Protein AF-R6AUT5-F1 (afdb_monomer_lite)

Sequence (272 aa):
MSKKVEKLVKTVFVYDEDGFFEDTHIAQVNPKRPGAYLMPPRCTLVKPDLKPKFFYKIKTVGDENSGWDEIPFPQSAADFVGVEIPHKSRTLHNHMLRSLLSDYVKKDPEHFREVAVNDKNGDKIATTVEAIPELTEAEKKAQKEAAARSTRDYYLTMTDYLVVNDYPITNEEREQVLEYRQALRDIPQARAFPEGIVWPEPPAVAKAAHKYWKSAQVGAEIKKRIEAIQARTDLDEEQKTKLTAALQQVYQQSGYPYDIEWPVEEEVLANE

pLDDT: mean 89.32, std 8.56, range [42.06, 97.31]

Radius of gyration: 34.33 Å; chains: 1; bounding box: 77×53×93 Å

Secondary structure (DSSP, 8-state):
-GGGTTTTEEEEEEE-TTSBEEEEEEEEE-TTSTT-EEPPSSEESSPP---TTEEEEESSTT-TT--EEEEEPP-SGGGGBT--EESS---HHHHHHHHHHHHHHHH-TTTEEEEEEE-TTS-EEEEEEEEPPPPPHHHHHHHHHHHHHHHHHHHHHHTGGGGSTTS---HHHHHHHHHHHHHHHHGGGSTTTTTT--PPPPPHHHHTTTHHHHHHHHHHHHHHHHHHHHT-SSS-HHHHHHHHHHHHHGGG-TTTTTS--PPPHHHHHH--

Structure (mmCIF, N/CA/C/O backbone):
data_AF-R6AUT5-F1
#
_entry.id   AF-R6AUT5-F1
#
loop_
_atom_site.group_PDB
_atom_site.id
_atom_site.type_symbol
_atom_site.label_atom_id
_atom_site.label_alt_id
_atom_site.label_comp_id
_atom_site.label_asym_id
_atom_site.label_entity_id
_atom_site.label_seq_id
_atom_site.pdbx_PDB_ins_code
_atom_site.Cartn_x
_atom_site.Cartn_y
_atom_site.Cartn_z
_atom_site.occupancy
_atom_site.B_iso_or_equiv
_atom_site.auth_seq_id
_atom_site.auth_comp_id
_atom_site.auth_asym_id
_atom_site.auth_atom_id
_atom_site.pdbx_PDB_model_num
ATOM 1 N N . MET A 1 1 ? 38.592 28.499 -45.703 1.00 42.06 1 MET A N 1
ATOM 2 C CA . MET A 1 1 ? 39.373 27.294 -45.331 1.00 42.06 1 MET A CA 1
ATOM 3 C C . MET A 1 1 ? 38.553 26.183 -44.652 1.00 42.06 1 MET A C 1
ATOM 5 O O . MET A 1 1 ? 39.107 25.128 -44.390 1.00 42.06 1 MET A O 1
ATOM 9 N N . SER A 1 2 ? 37.239 26.348 -44.449 1.00 45.75 2 SER A N 1
ATOM 10 C CA . SER A 1 2 ? 36.394 25.378 -43.725 1.00 45.75 2 SER A CA 1
ATOM 11 C C . SER A 1 2 ? 36.032 24.100 -44.527 1.00 45.75 2 SER A C 1
ATOM 13 O O . SER A 1 2 ? 36.051 23.010 -43.971 1.00 45.75 2 SER A O 1
ATOM 15 N N . LYS A 1 3 ? 35.883 24.172 -45.861 1.00 43.53 3 LYS A N 1
ATOM 16 C CA . LYS A 1 3 ? 35.476 23.029 -46.723 1.00 43.53 3 LYS A CA 1
ATOM 17 C C . LYS A 1 3 ? 36.517 21.904 -46.935 1.00 43.53 3 LYS A C 1
ATOM 19 O O . LYS A 1 3 ? 36.227 20.939 -47.637 1.00 43.53 3 LYS A O 1
ATOM 24 N N . LYS A 1 4 ? 37.751 22.028 -46.418 1.00 50.56 4 LYS A N 1
ATOM 25 C CA . LYS A 1 4 ? 38.804 20.992 -46.568 1.00 50.56 4 LYS A CA 1
ATOM 26 C C . LYS A 1 4 ? 38.868 20.020 -45.386 1.00 50.56 4 LYS A C 1
ATOM 28 O O . LYS A 1 4 ? 39.271 18.884 -45.595 1.00 50.56 4 LYS A O 1
ATOM 33 N N . VAL A 1 5 ? 38.453 20.438 -44.188 1.00 51.38 5 VAL A N 1
ATOM 34 C CA . VAL A 1 5 ? 38.523 19.607 -42.971 1.00 51.38 5 VAL A CA 1
ATOM 35 C C . VAL A 1 5 ? 37.391 18.575 -42.936 1.00 51.38 5 VAL A C 1
ATOM 37 O O . VAL A 1 5 ? 37.638 17.423 -42.602 1.00 51.38 5 VAL A O 1
ATOM 40 N N . GLU A 1 6 ? 36.195 18.926 -43.421 1.00 52.53 6 GLU A N 1
ATOM 41 C CA . GLU A 1 6 ? 35.058 17.994 -43.580 1.00 52.53 6 GLU A CA 1
ATOM 42 C C . GLU A 1 6 ? 35.352 16.818 -44.528 1.00 52.53 6 GLU A C 1
ATOM 44 O O . GLU A 1 6 ? 34.692 15.789 -44.464 1.00 52.53 6 GLU A O 1
ATOM 49 N N . LYS A 1 7 ? 36.362 16.935 -45.401 1.00 57.06 7 LYS A N 1
ATOM 50 C CA . LYS A 1 7 ? 36.808 15.838 -46.277 1.00 57.06 7 LYS A CA 1
ATOM 51 C C . LYS A 1 7 ? 37.846 14.914 -45.629 1.00 57.06 7 LYS A C 1
ATOM 53 O O . LYS A 1 7 ? 38.223 13.926 -46.250 1.00 57.06 7 LYS A O 1
ATOM 58 N N . LEU A 1 8 ? 38.333 15.236 -44.427 1.00 65.19 8 LEU A N 1
ATOM 59 C CA . LEU A 1 8 ? 39.421 14.515 -43.751 1.00 65.19 8 LEU A CA 1
ATOM 60 C C . LEU A 1 8 ? 38.949 13.637 -42.588 1.00 65.19 8 LEU A C 1
ATOM 62 O O . LEU A 1 8 ? 39.708 12.783 -42.129 1.00 65.19 8 LEU A O 1
ATOM 66 N N . VAL A 1 9 ? 37.714 13.828 -42.126 1.00 78.31 9 VAL A N 1
ATOM 67 C CA . VAL A 1 9 ? 37.145 13.107 -40.990 1.00 78.31 9 VAL A CA 1
ATOM 68 C C . VAL A 1 9 ? 35.719 12.661 -41.284 1.00 78.31 9 VAL A C 1
ATOM 70 O O . VAL A 1 9 ? 34.986 13.346 -41.993 1.00 78.31 9 VAL A O 1
ATOM 73 N N . LYS A 1 10 ? 35.325 11.508 -40.747 1.00 85.94 10 LYS A N 1
ATOM 74 C CA . LYS A 1 10 ? 33.976 10.957 -40.877 1.00 85.94 10 LYS A CA 1
ATOM 75 C C . LYS A 1 10 ? 33.477 10.500 -39.513 1.00 85.94 10 LYS A C 1
ATOM 77 O O . LYS A 1 10 ? 34.195 9.807 -38.799 1.00 85.94 10 LYS A O 1
ATOM 82 N N . THR A 1 11 ? 32.260 10.891 -39.154 1.00 90.69 11 THR A N 1
ATOM 83 C CA . THR A 1 11 ? 31.612 10.389 -37.939 1.00 90.69 11 THR A CA 1
ATOM 84 C C . THR A 1 11 ? 31.273 8.915 -38.118 1.00 90.69 11 THR A C 1
ATOM 86 O O . THR A 1 11 ? 30.706 8.523 -39.139 1.00 90.69 11 THR A O 1
ATOM 89 N N . VAL A 1 12 ? 31.627 8.118 -37.119 1.00 92.88 12 VAL A N 1
ATOM 90 C CA . VAL A 1 12 ? 31.303 6.697 -37.010 1.00 92.88 12 VAL A CA 1
ATOM 91 C C . VAL A 1 12 ? 30.545 6.451 -35.715 1.00 92.88 12 VAL A C 1
ATOM 93 O O . VAL A 1 12 ? 30.652 7.226 -34.765 1.00 92.88 12 VAL A O 1
ATOM 96 N N . PHE A 1 13 ? 29.776 5.376 -35.681 1.00 95.38 13 PHE A N 1
ATOM 97 C CA . PHE A 1 13 ? 28.932 5.002 -34.554 1.00 95.38 13 PHE A CA 1
ATOM 98 C C . PHE A 1 13 ? 29.532 3.760 -33.911 1.00 95.38 13 PHE A C 1
ATOM 100 O O . PHE A 1 13 ? 29.704 2.743 -34.584 1.00 95.38 13 PHE A O 1
ATOM 107 N N . VAL A 1 14 ? 29.918 3.878 -32.644 1.00 94.44 14 VAL A N 1
ATOM 108 C CA . VAL A 1 14 ? 30.637 2.852 -31.888 1.00 94.44 14 VAL A CA 1
ATOM 109 C C . VAL A 1 14 ? 29.647 2.041 -31.063 1.00 94.44 14 VAL A C 1
ATOM 111 O O . VAL A 1 14 ? 28.658 2.574 -30.554 1.00 94.44 14 VAL A O 1
ATOM 114 N N . TYR A 1 15 ? 29.919 0.746 -30.947 1.00 95.31 15 TYR A N 1
ATOM 115 C CA . TYR A 1 15 ? 29.199 -0.157 -30.063 1.00 95.31 15 TYR A CA 1
ATOM 116 C C . TYR A 1 15 ? 30.127 -0.790 -29.023 1.00 95.31 15 TYR A C 1
ATOM 118 O O . TYR A 1 15 ? 31.337 -0.938 -29.233 1.00 95.31 15 TYR A O 1
ATOM 126 N N . ASP A 1 16 ? 29.533 -1.163 -27.895 1.00 93.81 16 ASP A N 1
ATOM 127 C CA . ASP A 1 16 ? 30.209 -1.788 -26.768 1.00 93.81 16 ASP A CA 1
ATOM 128 C C . ASP A 1 16 ? 30.559 -3.269 -27.036 1.00 93.81 16 ASP A C 1
ATOM 130 O O . ASP A 1 16 ? 30.485 -3.780 -28.155 1.00 93.81 16 ASP A O 1
ATOM 134 N N . GLU A 1 17 ? 31.028 -3.982 -26.012 1.00 91.69 17 GLU A N 1
ATOM 135 C CA . GLU A 1 17 ? 31.367 -5.411 -26.117 1.00 91.69 17 GLU A CA 1
ATOM 136 C C . GLU A 1 17 ? 30.148 -6.322 -26.305 1.00 91.69 17 GLU A C 1
ATOM 138 O O . GLU A 1 17 ? 30.282 -7.390 -26.901 1.00 91.69 17 GLU A O 1
ATOM 143 N N . ASP A 1 18 ? 28.969 -5.863 -25.885 1.00 90.69 18 ASP A N 1
ATOM 144 C CA . ASP A 1 18 ? 27.693 -6.567 -26.006 1.00 90.69 18 ASP A CA 1
ATOM 145 C C . ASP A 1 18 ? 26.996 -6.268 -27.356 1.00 90.69 18 ASP A C 1
ATOM 147 O O . ASP A 1 18 ? 25.959 -6.860 -27.689 1.00 90.69 18 ASP A O 1
ATOM 151 N N . GLY A 1 19 ? 27.582 -5.375 -28.165 1.00 93.31 19 GLY A N 1
ATOM 152 C CA . GLY A 1 19 ? 27.097 -4.975 -29.483 1.00 93.31 19 GLY A CA 1
ATOM 153 C C . GLY A 1 19 ? 26.081 -3.834 -29.461 1.00 93.31 19 GLY A C 1
ATOM 154 O O . GLY A 1 19 ? 25.466 -3.570 -30.495 1.00 93.31 19 GLY A O 1
ATOM 155 N N . PHE A 1 20 ? 25.880 -3.166 -28.325 1.00 95.56 20 PHE A N 1
ATOM 156 C CA . PHE A 1 20 ? 24.947 -2.049 -28.199 1.00 95.56 20 PHE A CA 1
ATOM 157 C C . PHE A 1 20 ? 25.619 -0.716 -28.501 1.00 95.56 20 PHE A C 1
ATOM 159 O O . PHE A 1 20 ? 26.777 -0.497 -28.159 1.00 95.56 20 PHE A O 1
ATOM 166 N N . PHE A 1 21 ? 24.880 0.186 -29.144 1.00 95.25 21 PHE A N 1
ATOM 167 C CA . PHE A 1 21 ? 25.330 1.544 -29.420 1.00 95.25 21 PHE A CA 1
ATOM 168 C C . PHE A 1 21 ? 25.759 2.247 -28.126 1.00 95.25 21 PHE A C 1
ATOM 170 O O . PHE A 1 21 ? 24.988 2.322 -27.168 1.00 95.25 21 PHE A O 1
ATOM 177 N N . GLU A 1 22 ? 26.983 2.768 -28.124 1.00 91.12 22 GLU A N 1
ATOM 178 C CA . GLU A 1 22 ? 27.603 3.399 -26.958 1.00 91.12 22 GLU A CA 1
ATOM 179 C C . GLU A 1 22 ? 27.761 4.905 -27.180 1.00 91.12 22 GLU A C 1
ATOM 181 O O . GLU A 1 22 ? 27.241 5.705 -26.404 1.00 91.12 22 GLU A O 1
ATOM 186 N N . ASP A 1 23 ? 28.454 5.290 -28.254 1.00 90.69 23 ASP A N 1
ATOM 187 C CA . ASP A 1 23 ? 28.751 6.689 -28.565 1.00 90.69 23 ASP A CA 1
ATOM 188 C C . ASP A 1 23 ? 29.124 6.869 -30.049 1.00 90.69 23 ASP A C 1
ATOM 190 O O . ASP A 1 23 ? 29.217 5.923 -30.838 1.00 90.69 23 ASP A O 1
ATOM 194 N N . THR A 1 24 ? 29.360 8.110 -30.452 1.00 92.81 24 THR A N 1
ATOM 195 C CA . THR A 1 24 ? 29.943 8.478 -31.739 1.00 92.81 24 THR A CA 1
ATOM 196 C C . THR A 1 24 ? 31.448 8.705 -31.621 1.00 92.81 24 THR A C 1
ATOM 198 O O . THR A 1 24 ? 31.960 9.171 -30.607 1.00 92.81 24 THR A O 1
ATOM 201 N N . HIS A 1 25 ? 32.183 8.406 -32.689 1.00 91.69 25 HIS A N 1
ATOM 202 C CA . HIS A 1 25 ? 33.613 8.681 -32.782 1.00 91.69 25 HIS A CA 1
ATOM 203 C C . HIS A 1 25 ? 33.971 9.268 -34.147 1.00 91.69 25 HIS A C 1
ATOM 205 O O . HIS A 1 25 ? 33.146 9.327 -35.061 1.00 91.69 25 HIS A O 1
ATOM 211 N N . ILE A 1 26 ? 35.216 9.715 -34.298 1.00 90.06 26 ILE A N 1
ATOM 212 C CA . ILE A 1 26 ? 35.717 10.305 -35.538 1.00 90.06 26 ILE A CA 1
ATOM 213 C C . ILE A 1 26 ? 36.734 9.361 -36.186 1.00 90.06 26 ILE A C 1
ATOM 215 O O . ILE A 1 26 ? 37.794 9.103 -35.622 1.00 90.06 26 ILE A O 1
ATOM 219 N N . ALA A 1 27 ? 36.443 8.891 -37.399 1.00 87.75 27 ALA A N 1
ATOM 220 C CA . ALA A 1 27 ? 37.392 8.182 -38.250 1.00 87.75 27 ALA A CA 1
ATOM 221 C C . ALA A 1 27 ? 38.157 9.175 -39.137 1.00 87.75 27 ALA A C 1
ATOM 223 O O . ALA A 1 27 ? 37.562 10.041 -39.784 1.00 87.75 27 ALA A O 1
ATOM 224 N N . GLN A 1 28 ? 39.483 9.053 -39.183 1.00 85.00 28 GLN A N 1
ATOM 225 C CA . GLN A 1 28 ? 40.349 9.906 -40.007 1.00 85.00 28 GLN A CA 1
ATOM 226 C C . GLN A 1 28 ? 40.635 9.247 -41.360 1.00 85.00 28 GLN A C 1
ATOM 228 O O . GLN A 1 28 ? 40.665 8.024 -41.462 1.00 85.00 28 GLN A O 1
ATOM 233 N N . VAL A 1 29 ? 40.874 10.033 -42.411 1.00 82.75 29 VAL A N 1
ATOM 234 C CA . VAL A 1 29 ? 41.308 9.486 -43.710 1.00 82.75 29 VAL A CA 1
ATOM 235 C C . VAL A 1 29 ? 42.657 8.778 -43.564 1.00 82.75 29 VAL A C 1
ATOM 237 O O . VAL A 1 29 ? 43.574 9.278 -42.916 1.00 82.75 29 VAL A O 1
ATOM 240 N N . ASN A 1 30 ? 42.794 7.616 -44.196 1.00 80.69 30 ASN A N 1
ATOM 241 C CA . ASN A 1 30 ? 44.018 6.835 -44.186 1.00 80.69 30 ASN A CA 1
ATOM 242 C C . ASN A 1 30 ? 45.092 7.506 -45.067 1.00 80.69 30 ASN A C 1
ATOM 244 O O . ASN A 1 30 ? 44.949 7.533 -46.292 1.00 80.69 30 ASN A O 1
ATOM 248 N N . PRO A 1 31 ? 46.209 7.992 -44.491 1.00 78.62 31 PRO A N 1
ATOM 249 C CA . PRO A 1 31 ? 47.249 8.681 -45.256 1.00 78.62 31 PRO A CA 1
ATOM 250 C C . PRO A 1 31 ? 48.001 7.755 -46.225 1.00 78.62 31 PRO A C 1
ATOM 252 O O . PRO A 1 31 ? 48.652 8.237 -47.146 1.00 78.62 31 PRO A O 1
ATOM 255 N N . LYS A 1 32 ? 47.916 6.428 -46.040 1.00 80.31 32 LYS A N 1
ATOM 256 C CA . LYS A 1 32 ? 48.574 5.420 -46.889 1.00 80.31 32 LYS A CA 1
ATOM 257 C C . LYS A 1 32 ? 47.665 4.859 -47.990 1.00 80.31 32 LYS A C 1
ATOM 259 O O . LYS A 1 32 ? 48.170 4.272 -48.942 1.00 80.31 32 LYS A O 1
ATOM 264 N N . ARG A 1 33 ? 46.341 5.019 -47.875 1.00 77.06 33 ARG A N 1
ATOM 265 C CA . ARG A 1 33 ? 45.345 4.589 -48.874 1.00 77.06 33 ARG A CA 1
ATOM 266 C C . ARG A 1 33 ? 44.340 5.720 -49.125 1.00 77.06 33 ARG A C 1
ATOM 268 O O . ARG A 1 33 ? 43.365 5.832 -48.381 1.00 77.06 33 ARG A O 1
ATOM 275 N N . PRO A 1 34 ? 44.548 6.541 -50.170 1.00 72.94 34 PRO A N 1
ATOM 276 C CA . PRO A 1 34 ? 43.615 7.601 -50.536 1.00 72.94 34 PRO A CA 1
ATOM 277 C C . PRO A 1 34 ? 42.201 7.042 -50.761 1.00 72.94 34 PRO A C 1
ATOM 279 O O . PRO A 1 34 ? 42.017 6.139 -51.572 1.00 72.94 34 PRO A O 1
ATOM 282 N N . GLY A 1 35 ? 41.215 7.563 -50.026 1.00 74.56 35 GLY A N 1
ATOM 283 C CA . GLY A 1 35 ? 39.808 7.142 -50.107 1.00 74.56 35 GLY A CA 1
ATOM 284 C C . GLY A 1 35 ? 39.356 6.119 -49.056 1.00 74.56 35 GLY A C 1
ATOM 285 O O . GLY A 1 35 ? 38.156 5.905 -48.923 1.00 74.56 35 GLY A O 1
ATOM 286 N N . ALA A 1 36 ? 40.273 5.534 -48.278 1.00 79.75 36 ALA A N 1
ATOM 287 C CA . ALA A 1 36 ? 39.932 4.694 -47.127 1.00 79.75 36 ALA A CA 1
ATOM 288 C C . ALA A 1 36 ? 39.979 5.503 -45.820 1.00 79.75 36 ALA A C 1
ATOM 290 O O . ALA A 1 36 ? 40.754 6.453 -45.707 1.00 79.75 36 ALA A O 1
ATOM 291 N N . TYR A 1 37 ? 39.194 5.103 -44.820 1.00 82.88 37 TYR A N 1
ATOM 292 C CA . TYR A 1 37 ? 39.240 5.669 -43.469 1.00 82.88 37 TYR A CA 1
ATOM 293 C C . TYR A 1 37 ? 39.955 4.708 -42.514 1.00 82.88 37 TYR A C 1
ATOM 295 O O . TYR A 1 37 ? 39.929 3.493 -42.697 1.00 82.88 37 TYR A O 1
ATOM 303 N N . LEU A 1 38 ? 40.631 5.255 -41.507 1.00 85.00 38 LEU A N 1
ATOM 304 C CA . LEU A 1 38 ? 41.115 4.510 -40.353 1.00 85.00 38 LEU A CA 1
ATOM 305 C C . LEU A 1 38 ? 39.955 4.389 -39.368 1.00 85.00 38 LEU A C 1
ATOM 307 O O . LEU A 1 38 ? 39.661 5.331 -38.628 1.00 85.00 38 LEU A O 1
ATOM 311 N N . MET A 1 39 ? 39.275 3.246 -39.422 1.00 85.81 39 MET A N 1
ATOM 312 C CA . MET A 1 39 ? 38.142 2.952 -38.556 1.00 85.81 39 MET A CA 1
ATOM 313 C C . MET A 1 39 ? 38.623 2.569 -37.151 1.00 85.81 39 MET A C 1
ATOM 315 O O . MET A 1 39 ? 39.489 1.697 -37.018 1.00 85.81 39 MET A O 1
ATOM 319 N N . PRO A 1 40 ? 38.071 3.186 -36.094 1.00 86.81 40 PRO A N 1
ATOM 320 C CA . PRO A 1 40 ? 38.174 2.663 -34.739 1.00 86.81 40 PRO A CA 1
ATOM 321 C C . PRO A 1 40 ? 37.618 1.230 -34.646 1.00 86.81 40 PRO A C 1
ATOM 323 O O . PRO A 1 40 ? 36.783 0.834 -35.465 1.00 86.81 40 PRO A O 1
ATOM 326 N N . PRO A 1 41 ? 38.029 0.438 -33.642 1.00 89.31 41 PRO A N 1
ATOM 327 C CA . PRO A 1 41 ? 37.408 -0.858 -33.398 1.00 89.31 41 PRO A CA 1
ATOM 328 C C . PRO A 1 41 ? 35.919 -0.694 -33.056 1.00 89.31 41 PRO A C 1
ATOM 330 O O . PRO A 1 41 ? 35.519 0.317 -32.480 1.00 89.31 41 PRO A O 1
ATOM 333 N N . ARG A 1 42 ? 35.117 -1.719 -33.374 1.00 93.00 42 ARG A N 1
ATOM 334 C CA . ARG A 1 42 ? 33.682 -1.798 -33.041 1.00 93.00 42 ARG A CA 1
ATOM 335 C C . ARG A 1 42 ? 32.869 -0.582 -33.496 1.00 93.00 42 ARG A C 1
ATOM 337 O O . ARG A 1 42 ? 32.145 0.019 -32.709 1.00 93.00 42 ARG A O 1
ATOM 344 N N . CYS A 1 43 ? 32.992 -0.202 -34.764 1.00 93.25 43 CYS A N 1
ATOM 345 C CA . CYS A 1 43 ? 32.212 0.900 -35.313 1.00 93.25 43 CYS A CA 1
ATOM 346 C C . CYS A 1 43 ? 31.529 0.548 -36.639 1.00 93.25 43 CYS A C 1
ATOM 348 O O . CYS A 1 43 ? 31.919 -0.394 -37.326 1.00 93.25 43 CYS A O 1
ATOM 350 N N . THR A 1 44 ? 30.501 1.322 -36.977 1.00 93.56 44 THR A N 1
ATOM 351 C CA . THR A 1 44 ? 29.819 1.327 -38.277 1.00 93.56 44 THR A CA 1
ATOM 352 C C . THR A 1 44 ? 29.657 2.765 -38.772 1.00 93.56 44 THR A C 1
ATOM 354 O O . THR A 1 44 ? 29.650 3.727 -38.000 1.00 93.56 44 THR A O 1
ATOM 357 N N . LEU A 1 45 ? 29.528 2.925 -40.084 1.00 92.25 45 LEU A N 1
ATOM 358 C CA . LEU A 1 45 ? 29.221 4.185 -40.754 1.00 92.25 45 LEU A CA 1
ATOM 359 C C . LEU A 1 45 ? 27.720 4.498 -40.740 1.00 92.25 45 LEU A C 1
ATOM 361 O O . LEU A 1 45 ? 27.333 5.633 -41.024 1.00 92.25 45 LEU A O 1
ATOM 365 N N . VAL A 1 46 ? 26.877 3.502 -40.453 1.00 94.94 46 VAL A N 1
ATOM 366 C CA . VAL A 1 46 ? 25.421 3.647 -40.470 1.00 94.94 46 VAL A CA 1
ATOM 367 C C . VAL A 1 46 ? 24.951 4.259 -39.158 1.00 94.94 46 VAL A C 1
ATOM 369 O O . VAL A 1 46 ? 25.153 3.702 -38.080 1.00 94.94 46 VAL A O 1
ATOM 372 N N . LYS A 1 47 ? 24.291 5.412 -39.257 1.00 95.12 47 LYS A N 1
ATOM 373 C CA . LYS A 1 47 ? 23.680 6.094 -38.117 1.00 95.12 47 LYS A CA 1
ATOM 374 C C . LYS A 1 47 ? 22.444 5.314 -37.630 1.00 95.12 47 LYS A C 1
ATOM 376 O O . LYS A 1 47 ? 21.590 5.026 -38.467 1.00 95.12 47 LYS A O 1
ATOM 381 N N . PRO A 1 48 ? 22.312 5.004 -36.326 1.00 94.69 48 PRO A N 1
ATOM 382 C CA . PRO A 1 48 ? 21.058 4.491 -35.774 1.00 94.69 48 PRO A CA 1
ATOM 383 C C . PRO A 1 48 ? 19.964 5.571 -35.780 1.00 94.69 48 PRO A C 1
ATOM 385 O O . PRO A 1 48 ? 20.259 6.766 -35.726 1.00 94.69 48 PRO A O 1
ATOM 388 N N . ASP A 1 49 ? 18.695 5.165 -35.788 1.00 93.88 49 ASP A N 1
ATOM 389 C CA . ASP A 1 49 ? 17.557 6.100 -35.832 1.00 93.88 49 ASP A CA 1
ATOM 390 C C . ASP A 1 49 ? 17.438 6.979 -34.569 1.00 93.88 49 ASP A C 1
ATOM 392 O O . ASP A 1 49 ? 16.858 8.062 -34.631 1.00 93.88 49 ASP A O 1
ATOM 396 N N . LEU A 1 50 ? 18.013 6.546 -33.437 1.00 91.25 50 LEU A N 1
ATOM 397 C CA . LEU A 1 50 ? 18.037 7.259 -32.147 1.00 91.25 50 LEU A CA 1
ATOM 398 C C . LEU A 1 50 ? 16.647 7.698 -31.638 1.00 91.25 50 LEU A C 1
ATOM 400 O O . LEU A 1 50 ? 16.471 8.794 -31.103 1.00 91.25 50 LEU A O 1
ATOM 404 N N . LYS A 1 51 ? 15.648 6.826 -31.783 1.00 93.38 51 LYS A N 1
ATOM 405 C CA . LYS A 1 51 ? 14.301 6.985 -31.227 1.00 93.38 51 LYS A CA 1
ATOM 406 C C . LYS A 1 51 ? 14.355 6.963 -29.692 1.00 93.38 51 LYS A C 1
ATOM 408 O O . LYS A 1 51 ? 15.125 6.195 -29.108 1.00 93.38 51 LYS A O 1
ATOM 413 N N . PRO A 1 52 ? 13.526 7.771 -29.009 1.00 91.00 52 PRO A N 1
ATOM 414 C CA . PRO A 1 52 ? 13.471 7.760 -27.553 1.00 91.00 52 PRO A CA 1
ATOM 415 C C . PRO A 1 52 ? 12.988 6.397 -27.045 1.00 91.00 52 PRO A C 1
ATOM 417 O O . PRO A 1 52 ? 12.024 5.853 -27.574 1.00 91.00 52 PRO A O 1
ATOM 420 N N . LYS A 1 53 ? 13.614 5.891 -25.973 1.00 92.00 53 LYS A N 1
ATOM 421 C CA . LYS A 1 53 ? 13.304 4.593 -25.338 1.00 92.00 53 LYS A CA 1
ATOM 422 C C . LYS A 1 53 ? 13.560 3.362 -26.226 1.00 92.00 53 LYS A C 1
ATOM 424 O O . LYS A 1 53 ? 12.853 2.364 -26.107 1.00 92.00 53 LYS A O 1
ATOM 429 N N . PHE A 1 54 ? 14.580 3.423 -27.079 1.00 94.81 54 PHE A N 1
ATOM 430 C CA . PHE A 1 54 ? 15.091 2.271 -27.821 1.00 94.81 54 PHE A CA 1
ATOM 431 C C . PHE A 1 54 ? 16.590 2.096 -27.583 1.00 94.81 54 PHE A C 1
ATOM 433 O O . PHE A 1 54 ? 17.349 3.065 -27.551 1.00 94.81 54 PHE A O 1
ATOM 440 N N . PHE A 1 55 ? 17.008 0.847 -27.427 1.00 95.38 55 PHE A N 1
ATOM 441 C CA . PHE A 1 55 ? 18.385 0.413 -27.574 1.00 95.38 55 PHE A CA 1
ATOM 442 C C . PHE A 1 55 ? 18.643 0.037 -29.033 1.00 95.38 55 PHE A C 1
ATOM 444 O O . PHE A 1 55 ? 17.743 -0.395 -29.752 1.00 95.38 55 PHE A O 1
ATOM 451 N N . TYR A 1 56 ? 19.891 0.185 -29.461 1.00 96.50 56 TYR A N 1
ATOM 452 C CA . TYR A 1 56 ? 20.323 -0.130 -30.817 1.00 96.50 56 TYR A CA 1
ATOM 453 C C . TYR A 1 56 ? 21.431 -1.166 -30.743 1.00 96.50 56 TYR A C 1
ATOM 455 O O . TYR A 1 56 ? 22.489 -0.872 -30.191 1.00 96.50 56 TYR A O 1
ATOM 463 N N . LYS A 1 57 ? 21.201 -2.363 -31.286 1.00 96.56 57 LYS A N 1
ATOM 464 C CA . LYS A 1 57 ? 22.207 -3.431 -31.341 1.00 96.56 57 LYS A CA 1
ATOM 465 C C . LYS A 1 57 ? 22.722 -3.607 -32.763 1.00 96.56 57 LYS A C 1
ATOM 467 O O . LYS A 1 57 ? 21.937 -3.597 -33.705 1.00 96.56 57 LYS A O 1
ATOM 472 N N . ILE A 1 58 ? 24.032 -3.721 -32.947 1.00 96.38 58 ILE A N 1
ATOM 473 C CA . ILE A 1 58 ? 24.621 -3.890 -34.278 1.00 96.38 58 ILE A CA 1
ATOM 474 C C . ILE A 1 58 ? 24.180 -5.235 -34.880 1.00 96.38 58 ILE A C 1
ATOM 476 O O . ILE A 1 58 ? 24.274 -6.269 -34.220 1.00 96.38 58 ILE A O 1
ATOM 480 N N . LYS A 1 59 ? 23.705 -5.233 -36.134 1.00 94.94 59 LYS A N 1
ATOM 481 C CA . LYS A 1 59 ? 23.231 -6.463 -36.802 1.00 94.94 59 LYS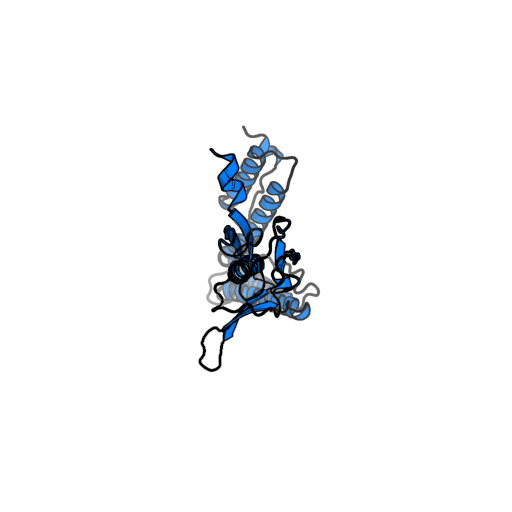 A CA 1
ATOM 482 C C . LYS A 1 59 ? 24.368 -7.432 -37.109 1.00 94.94 59 LYS A C 1
ATOM 484 O O . LYS A 1 59 ? 24.254 -8.631 -36.879 1.00 94.94 59 LYS A O 1
ATOM 489 N N . THR A 1 60 ? 25.460 -6.906 -37.661 1.00 93.50 60 THR A N 1
ATOM 490 C CA . THR A 1 60 ? 26.633 -7.679 -38.078 1.00 93.50 60 THR A CA 1
ATOM 491 C C . THR A 1 60 ? 27.887 -7.072 -37.461 1.00 93.50 60 THR A C 1
ATOM 493 O O . THR A 1 60 ? 28.324 -5.984 -37.832 1.00 93.50 60 THR A O 1
ATOM 496 N N . VAL A 1 61 ? 28.471 -7.780 -36.493 1.00 91.12 61 VAL A N 1
ATOM 497 C CA . VAL A 1 61 ? 29.696 -7.348 -35.807 1.00 91.12 61 VAL A CA 1
ATOM 498 C C . VAL A 1 61 ? 30.862 -7.308 -36.797 1.00 91.12 61 VAL A C 1
ATOM 500 O O . VAL A 1 61 ? 31.083 -8.245 -37.558 1.00 91.12 61 VAL A O 1
ATOM 503 N N . GLY A 1 62 ? 31.626 -6.219 -36.764 1.00 86.31 62 GLY A N 1
ATOM 504 C CA . GLY A 1 62 ? 32.794 -6.001 -37.622 1.00 86.31 62 GLY A CA 1
ATOM 505 C C . GLY A 1 62 ? 32.498 -5.498 -39.039 1.00 86.31 62 GLY A C 1
ATOM 506 O O . GLY A 1 62 ? 33.446 -5.172 -39.749 1.00 86.31 62 GLY A O 1
ATOM 507 N N . ASP A 1 63 ? 31.231 -5.391 -39.451 1.00 89.75 63 ASP A N 1
ATOM 508 C CA . ASP A 1 63 ? 30.869 -4.785 -40.737 1.00 89.75 63 ASP A CA 1
ATOM 509 C C . ASP A 1 63 ? 30.702 -3.262 -40.604 1.00 89.75 63 ASP A C 1
ATOM 511 O O . ASP A 1 63 ? 29.825 -2.760 -39.896 1.00 89.75 63 ASP A O 1
ATOM 515 N N . GLU A 1 64 ? 31.540 -2.525 -41.336 1.00 87.00 64 GLU A N 1
ATOM 516 C CA . GLU A 1 64 ? 31.566 -1.060 -41.377 1.00 87.00 64 GLU A CA 1
ATOM 517 C C . GLU A 1 64 ? 30.273 -0.442 -41.931 1.00 87.00 64 GLU A C 1
ATOM 519 O O . GLU A 1 64 ? 30.043 0.751 -41.740 1.00 87.00 64 GLU A O 1
ATOM 524 N N . ASN A 1 65 ? 29.436 -1.221 -42.624 1.00 91.81 65 ASN A N 1
ATOM 525 C CA . ASN A 1 65 ? 28.149 -0.778 -43.163 1.00 91.81 65 ASN A CA 1
ATOM 526 C C . ASN A 1 65 ? 26.958 -1.502 -42.522 1.00 91.81 65 ASN A C 1
ATOM 528 O O . ASN A 1 65 ? 25.838 -1.412 -43.033 1.00 91.81 65 ASN A O 1
ATOM 532 N N . SER A 1 66 ? 27.169 -2.194 -41.398 1.00 93.56 66 SER A N 1
ATOM 533 C CA . SER A 1 66 ? 26.073 -2.844 -40.689 1.00 93.56 66 SER A CA 1
ATOM 534 C C . SER A 1 66 ? 25.085 -1.808 -40.164 1.00 93.56 66 SER A C 1
ATOM 536 O O . SER A 1 66 ? 25.472 -0.812 -39.551 1.00 93.56 66 SER A O 1
ATOM 538 N N . GLY A 1 67 ? 23.796 -2.091 -40.348 1.00 94.62 67 GLY A N 1
ATOM 539 C CA . GLY A 1 67 ? 22.713 -1.383 -39.672 1.00 94.62 67 GLY A CA 1
ATOM 540 C C . GLY A 1 67 ? 22.512 -1.846 -38.226 1.00 94.62 67 GLY A C 1
ATOM 541 O O . GLY A 1 67 ? 23.304 -2.622 -37.684 1.00 94.62 67 GLY A O 1
ATOM 542 N N . TRP A 1 68 ? 21.406 -1.394 -37.634 1.00 97.31 68 TRP A N 1
ATOM 543 C CA . TRP A 1 68 ? 21.057 -1.619 -36.231 1.00 97.31 68 TRP A CA 1
ATOM 544 C C . TRP A 1 68 ? 19.708 -2.331 -36.099 1.00 97.31 68 TRP A C 1
ATOM 546 O O . TRP A 1 68 ? 18.781 -2.039 -36.856 1.00 97.31 68 TRP A O 1
ATOM 556 N N . ASP A 1 69 ? 19.605 -3.253 -35.149 1.00 96.44 69 ASP A N 1
ATOM 557 C CA . ASP A 1 69 ? 18.338 -3.757 -34.633 1.00 96.44 69 ASP A CA 1
ATOM 558 C C . ASP A 1 69 ? 17.839 -2.818 -33.536 1.00 96.44 69 ASP A C 1
ATOM 560 O O . ASP A 1 69 ? 18.578 -2.465 -32.612 1.00 96.44 69 ASP A O 1
ATOM 564 N N . GLU A 1 70 ? 16.584 -2.396 -33.660 1.00 95.75 70 GLU A N 1
ATOM 565 C CA . GLU A 1 70 ? 15.925 -1.534 -32.685 1.00 95.75 70 GLU A CA 1
ATOM 566 C C . GLU A 1 70 ? 15.253 -2.396 -31.619 1.00 95.75 70 GLU A C 1
ATOM 568 O O . GLU A 1 70 ? 14.394 -3.222 -31.926 1.00 95.75 70 GLU A O 1
ATOM 573 N N . ILE A 1 71 ? 15.631 -2.193 -30.361 1.00 94.50 71 ILE A N 1
ATOM 574 C CA . ILE A 1 71 ? 15.115 -2.950 -29.223 1.00 94.50 71 ILE A CA 1
ATOM 575 C C . ILE A 1 71 ? 14.415 -1.957 -28.292 1.00 94.50 71 ILE A C 1
ATOM 577 O O . ILE A 1 71 ? 15.078 -1.064 -27.766 1.00 94.50 71 ILE A O 1
ATOM 581 N N . PRO A 1 72 ? 13.092 -2.044 -28.086 1.00 94.56 72 PRO A N 1
ATOM 582 C CA . PRO A 1 72 ? 12.398 -1.136 -27.179 1.00 94.56 72 PRO A CA 1
ATOM 583 C C . PRO A 1 72 ? 12.891 -1.322 -25.741 1.00 94.56 72 PRO A C 1
ATOM 585 O O . PRO A 1 72 ? 13.290 -2.416 -25.340 1.00 94.56 72 PRO A O 1
ATOM 588 N N . PHE A 1 73 ? 12.848 -0.255 -24.945 1.00 92.81 73 PHE A N 1
ATOM 589 C CA . PHE A 1 73 ? 13.121 -0.370 -23.514 1.00 92.81 73 PHE A CA 1
ATOM 590 C C . PHE A 1 73 ? 12.078 -1.279 -22.846 1.00 92.81 73 PHE A C 1
ATOM 592 O O . PHE A 1 73 ? 10.911 -1.266 -23.260 1.00 92.81 73 PHE A O 1
ATOM 599 N N . PRO A 1 74 ? 12.464 -1.997 -21.778 1.00 93.75 74 PRO A N 1
ATOM 600 C CA . PRO A 1 74 ? 11.517 -2.633 -20.869 1.00 93.75 74 PRO A CA 1
ATOM 601 C C . PRO A 1 74 ? 10.451 -1.633 -20.414 1.00 93.75 74 PRO A C 1
ATOM 603 O O . PRO A 1 74 ? 10.763 -0.468 -20.155 1.00 93.75 74 PRO A O 1
ATOM 606 N N . GLN A 1 75 ? 9.195 -2.065 -20.355 1.00 92.38 75 GLN A N 1
ATOM 607 C CA . GLN A 1 75 ? 8.058 -1.216 -19.996 1.00 92.38 75 GLN A CA 1
ATOM 608 C C . GLN A 1 75 ? 7.660 -1.379 -18.527 1.00 92.38 75 GLN A C 1
ATOM 610 O O . GLN A 1 75 ? 7.071 -0.461 -17.954 1.00 92.38 75 GLN A O 1
ATOM 615 N N . SER A 1 76 ? 7.985 -2.521 -17.918 1.00 91.62 76 SER A N 1
ATOM 616 C CA . SER A 1 76 ? 7.580 -2.883 -16.560 1.00 91.62 76 SER A CA 1
ATOM 617 C C . SER A 1 76 ? 8.599 -3.790 -15.862 1.00 91.62 76 SER A C 1
ATOM 619 O O . SER A 1 76 ? 9.533 -4.292 -16.485 1.00 91.62 76 SER A O 1
ATOM 621 N N . ALA A 1 77 ? 8.400 -4.042 -14.564 1.00 90.31 77 ALA A N 1
ATOM 622 C CA . ALA A 1 77 ? 9.195 -5.016 -13.814 1.00 90.31 77 ALA A CA 1
ATOM 623 C C . ALA A 1 77 ? 9.004 -6.456 -14.335 1.00 90.31 77 ALA A C 1
ATOM 625 O O . ALA A 1 77 ? 9.933 -7.257 -14.248 1.00 90.31 77 ALA A O 1
ATOM 626 N N . ALA A 1 78 ? 7.849 -6.762 -14.942 1.00 90.00 78 ALA A N 1
ATOM 627 C CA . ALA A 1 78 ? 7.567 -8.066 -15.543 1.00 90.00 78 ALA A CA 1
ATOM 628 C C . ALA A 1 78 ? 8.547 -8.413 -16.677 1.00 90.00 78 ALA A C 1
ATOM 630 O O . ALA A 1 78 ? 8.945 -9.567 -16.813 1.00 90.00 78 ALA A O 1
ATOM 631 N N . ASP A 1 79 ? 9.002 -7.410 -17.435 1.00 91.25 79 ASP A N 1
ATOM 632 C CA . ASP A 1 79 ? 9.967 -7.589 -18.529 1.00 91.25 79 ASP A CA 1
ATOM 633 C C . ASP A 1 79 ? 11.372 -7.976 -18.029 1.00 91.25 79 ASP A C 1
ATOM 635 O O . ASP A 1 79 ? 12.208 -8.426 -18.810 1.00 91.25 79 ASP A O 1
ATOM 639 N N . PHE A 1 80 ? 11.643 -7.802 -16.730 1.00 90.50 80 PHE A N 1
ATOM 640 C CA . PHE A 1 80 ? 12.897 -8.195 -16.084 1.00 90.50 80 PHE A CA 1
ATOM 641 C C . PHE A 1 80 ? 12.811 -9.551 -15.375 1.00 90.50 80 PHE A C 1
ATOM 643 O O . PHE A 1 80 ? 13.816 -10.009 -14.824 1.00 90.50 80 PHE A O 1
ATOM 650 N N . VAL A 1 81 ? 11.644 -10.206 -15.368 1.00 88.62 81 VAL A N 1
ATOM 651 C CA . VAL A 1 81 ? 11.475 -11.498 -14.694 1.00 88.62 81 VAL A CA 1
ATOM 652 C C . VAL A 1 81 ? 12.344 -12.548 -15.379 1.00 88.62 81 VAL A C 1
ATOM 654 O O . VAL A 1 81 ? 12.175 -12.849 -16.559 1.00 88.62 81 VAL A O 1
ATOM 657 N N . GLY A 1 82 ? 13.301 -13.099 -14.629 1.00 81.88 82 GLY A N 1
ATOM 658 C CA . GLY A 1 82 ? 14.270 -14.070 -15.145 1.00 81.88 82 GLY A CA 1
ATOM 659 C C . GLY A 1 82 ? 15.388 -13.477 -16.015 1.00 81.88 82 GLY A C 1
ATOM 660 O O . GLY A 1 82 ? 16.210 -14.234 -16.528 1.00 81.88 82 GLY A O 1
ATOM 661 N N . VAL A 1 83 ? 15.459 -12.150 -16.172 1.00 89.19 83 VAL A N 1
ATOM 662 C CA . VAL A 1 83 ? 16.547 -11.481 -16.899 1.00 89.19 83 VAL A CA 1
ATOM 663 C C . VAL A 1 83 ? 17.682 -11.159 -15.932 1.00 89.19 83 VAL A C 1
ATOM 665 O O . VAL A 1 83 ? 17.568 -10.284 -15.077 1.00 89.19 83 VAL A O 1
ATOM 668 N N . GLU A 1 84 ? 18.812 -11.841 -16.095 1.00 91.75 84 GLU A N 1
ATOM 669 C CA . GLU A 1 84 ? 20.007 -11.594 -15.292 1.00 91.75 84 GLU A CA 1
ATOM 670 C C . GLU A 1 84 ? 20.856 -10.476 -15.901 1.00 91.75 84 GLU A C 1
ATOM 672 O O . GLU A 1 84 ? 21.502 -10.652 -16.935 1.00 91.75 84 GLU A O 1
ATOM 677 N N . ILE A 1 85 ? 20.892 -9.316 -15.243 1.00 91.19 85 ILE A N 1
ATOM 678 C CA . ILE A 1 85 ? 21.737 -8.198 -15.669 1.00 91.19 85 ILE A CA 1
ATOM 679 C C . ILE A 1 85 ? 23.055 -8.243 -14.889 1.00 91.19 85 ILE A C 1
ATOM 681 O O . ILE A 1 85 ? 23.035 -8.074 -13.663 1.00 91.19 85 ILE A O 1
ATOM 685 N N . PRO A 1 86 ? 24.214 -8.408 -15.554 1.00 92.81 86 PRO A N 1
ATOM 686 C CA . PRO A 1 86 ? 25.498 -8.537 -14.874 1.00 92.81 86 PRO A CA 1
ATOM 687 C C . PRO A 1 86 ? 25.813 -7.317 -14.007 1.00 92.81 86 PRO A C 1
ATOM 689 O O . PRO A 1 86 ? 25.740 -6.186 -14.478 1.00 92.81 86 PRO A O 1
ATOM 692 N N . HIS A 1 87 ? 26.224 -7.514 -12.756 1.00 88.12 87 HIS A N 1
ATOM 693 C CA . HIS A 1 87 ? 26.552 -6.422 -11.835 1.00 88.12 87 HIS A CA 1
ATOM 694 C C . HIS A 1 87 ? 27.868 -5.720 -12.209 1.00 88.12 87 HIS A C 1
ATOM 696 O O . HIS A 1 87 ? 27.967 -4.497 -12.132 1.00 88.12 87 HIS A O 1
ATOM 702 N N . LYS A 1 88 ? 28.867 -6.490 -12.662 1.00 88.25 88 LYS A N 1
ATOM 703 C CA . LYS A 1 88 ? 30.212 -5.986 -12.996 1.00 88.25 88 LYS A CA 1
ATOM 704 C C . LYS A 1 88 ? 30.289 -5.284 -14.357 1.00 88.25 88 LYS A C 1
ATOM 706 O O . LYS A 1 88 ? 31.260 -4.572 -14.604 1.00 88.25 88 LYS A O 1
ATOM 711 N N . SER A 1 89 ? 29.294 -5.463 -15.233 1.00 90.81 89 SER A N 1
ATOM 712 C CA . SER A 1 89 ? 29.307 -4.821 -16.550 1.00 90.81 89 SER A CA 1
ATOM 713 C C . SER A 1 89 ? 29.110 -3.309 -16.424 1.00 90.81 89 SER A C 1
ATOM 715 O O . SER A 1 89 ? 28.145 -2.831 -15.811 1.00 90.81 89 SER A O 1
ATOM 717 N N . ARG A 1 90 ? 30.039 -2.564 -17.027 1.00 88.94 90 ARG A N 1
ATOM 718 C CA . ARG A 1 90 ? 30.079 -1.096 -17.041 1.00 88.94 90 ARG A CA 1
ATOM 719 C C . ARG A 1 90 ? 29.518 -0.497 -18.331 1.00 88.94 90 ARG A C 1
ATOM 721 O O . ARG A 1 90 ? 29.621 0.714 -18.504 1.00 88.94 90 ARG A O 1
ATOM 728 N N . THR A 1 91 ? 28.946 -1.318 -19.212 1.00 92.00 91 THR A N 1
ATOM 729 C CA . THR A 1 91 ? 28.321 -0.833 -20.444 1.00 92.00 91 THR A CA 1
ATOM 730 C C . THR A 1 91 ? 27.138 0.076 -20.124 1.00 92.00 91 THR A C 1
ATOM 732 O O . THR A 1 91 ? 26.438 -0.112 -19.118 1.00 92.00 91 THR A O 1
ATOM 735 N N . LEU A 1 92 ? 26.908 1.076 -20.979 1.00 89.31 92 LEU A N 1
ATOM 736 C CA . LEU A 1 92 ? 25.791 2.005 -20.815 1.00 89.31 92 LEU A CA 1
ATOM 737 C C . LEU A 1 92 ? 24.455 1.251 -20.828 1.00 89.31 92 LEU A C 1
ATOM 739 O O . LEU A 1 92 ? 23.612 1.499 -19.969 1.00 89.31 92 LEU A O 1
ATOM 743 N N . HIS A 1 93 ? 24.306 0.277 -21.732 1.00 92.81 93 HIS A N 1
ATOM 744 C CA . HIS A 1 93 ? 23.136 -0.595 -21.817 1.00 92.81 93 HIS A CA 1
ATOM 745 C C . HIS A 1 93 ? 22.818 -1.270 -20.472 1.00 92.81 93 HIS A C 1
ATOM 747 O O . HIS A 1 93 ? 21.728 -1.086 -19.926 1.00 92.81 93 HIS A O 1
ATOM 753 N N . ASN A 1 94 ? 23.781 -1.981 -19.876 1.00 93.31 94 ASN A N 1
ATOM 754 C CA . ASN A 1 94 ? 23.542 -2.710 -18.626 1.00 93.31 94 ASN A CA 1
ATOM 755 C C . ASN A 1 94 ? 23.357 -1.765 -17.431 1.00 93.31 94 ASN A C 1
ATOM 757 O O . ASN A 1 94 ? 22.564 -2.052 -16.533 1.00 93.31 94 ASN A O 1
ATOM 761 N N . HIS A 1 95 ? 24.036 -0.613 -17.419 1.00 92.00 95 HIS A N 1
ATOM 762 C CA . HIS A 1 95 ? 23.778 0.427 -16.424 1.00 92.00 95 HIS A CA 1
ATOM 763 C C . HIS A 1 95 ? 22.331 0.936 -16.501 1.00 92.00 95 HIS A C 1
ATOM 765 O O . HIS A 1 95 ? 21.655 1.021 -15.474 1.00 92.00 95 HIS A O 1
ATOM 771 N N . MET A 1 96 ? 21.836 1.226 -17.708 1.00 92.19 96 MET A N 1
ATOM 772 C CA . MET A 1 96 ? 20.457 1.663 -17.924 1.00 92.19 96 MET A CA 1
ATOM 773 C C . MET A 1 96 ? 19.446 0.591 -17.518 1.00 92.19 96 MET A C 1
ATOM 775 O O . MET A 1 96 ? 18.498 0.910 -16.806 1.00 92.19 96 MET A O 1
ATOM 779 N N . LEU A 1 97 ? 19.667 -0.674 -17.890 1.00 94.12 97 LEU A N 1
ATOM 780 C CA . LEU A 1 97 ? 18.786 -1.774 -17.495 1.00 94.12 97 LEU A CA 1
ATOM 781 C C . LEU A 1 97 ? 18.697 -1.933 -15.972 1.00 94.12 97 LEU A C 1
ATOM 783 O O . LEU A 1 97 ? 17.595 -2.079 -15.454 1.00 94.12 97 LEU A O 1
ATOM 787 N N . ARG A 1 98 ? 19.815 -1.842 -15.236 1.00 94.06 98 ARG A N 1
ATOM 788 C CA . ARG A 1 98 ? 19.788 -1.908 -13.759 1.00 94.06 98 ARG A CA 1
ATOM 789 C C . ARG A 1 98 ? 19.025 -0.737 -13.139 1.00 94.06 98 ARG A C 1
ATOM 791 O O . ARG A 1 98 ? 18.300 -0.938 -12.168 1.00 94.06 98 ARG A O 1
ATOM 798 N N . SER A 1 99 ? 19.174 0.469 -13.695 1.00 93.25 99 SER A N 1
ATOM 799 C CA . SER A 1 99 ? 18.419 1.642 -13.235 1.00 93.25 99 SER A CA 1
ATOM 800 C C . SER A 1 99 ? 16.920 1.459 -13.467 1.00 93.25 99 SER A C 1
ATOM 802 O O . SER A 1 99 ? 16.138 1.625 -12.537 1.00 93.25 99 SER A O 1
ATOM 804 N N . LEU A 1 100 ? 16.528 1.058 -14.683 1.00 94.31 100 LEU A N 1
ATOM 805 C CA . LEU A 1 100 ? 15.131 0.806 -15.039 1.00 94.31 100 LEU A CA 1
ATOM 806 C C . LEU A 1 100 ? 14.520 -0.290 -14.165 1.00 94.31 100 LEU A C 1
ATOM 808 O O . LEU A 1 100 ? 13.439 -0.091 -13.622 1.00 94.31 100 LEU A O 1
ATOM 812 N N . LEU A 1 101 ? 15.229 -1.405 -13.974 1.00 93.44 101 LEU A N 1
ATOM 813 C CA . LEU A 1 101 ? 14.808 -2.498 -13.098 1.00 93.44 101 LEU A CA 1
ATOM 814 C C . LEU A 1 101 ? 14.495 -1.982 -11.691 1.00 93.44 101 LEU A C 1
ATOM 816 O O . LEU A 1 101 ? 13.394 -2.202 -11.188 1.00 93.44 101 LEU A O 1
ATOM 820 N N . SER A 1 102 ? 15.434 -1.253 -11.077 1.00 92.56 102 SER A N 1
ATOM 821 C CA . SER A 1 102 ? 15.252 -0.709 -9.726 1.00 92.56 102 SER A CA 1
ATOM 822 C C . SER A 1 102 ? 14.060 0.250 -9.655 1.00 92.56 102 SER A C 1
ATOM 824 O O . SER A 1 102 ? 13.272 0.189 -8.713 1.00 92.56 102 SER A O 1
ATOM 826 N N . ASP A 1 103 ? 13.892 1.112 -10.657 1.00 94.00 103 ASP A N 1
ATOM 827 C CA . ASP A 1 103 ? 12.794 2.077 -10.701 1.00 94.00 103 ASP A CA 1
ATOM 828 C C . ASP A 1 103 ? 11.429 1.406 -10.892 1.00 94.00 103 ASP A C 1
ATOM 830 O O . ASP A 1 103 ? 10.448 1.843 -10.289 1.00 94.00 103 ASP A O 1
ATOM 834 N N . TYR A 1 104 ? 11.341 0.348 -11.702 1.00 93.31 104 TYR A N 1
ATOM 835 C CA . TYR A 1 104 ? 10.090 -0.383 -11.899 1.00 93.31 104 TYR A CA 1
ATOM 836 C C . TYR A 1 104 ? 9.703 -1.214 -10.679 1.00 93.31 104 TYR A C 1
ATOM 838 O O . TYR A 1 104 ? 8.547 -1.160 -10.272 1.00 93.31 104 TYR A O 1
ATOM 846 N N . VAL A 1 105 ? 10.656 -1.900 -10.040 1.00 91.12 105 VAL A N 1
ATOM 847 C CA . VAL A 1 105 ? 10.395 -2.640 -8.793 1.00 91.12 105 VAL A CA 1
ATOM 848 C C . VAL A 1 105 ? 9.964 -1.688 -7.671 1.00 91.12 105 VAL A C 1
ATOM 850 O O . VAL A 1 105 ? 9.042 -1.992 -6.924 1.00 91.12 105 VAL A O 1
ATOM 853 N N . LYS A 1 106 ? 10.553 -0.488 -7.574 1.00 91.12 106 LYS A N 1
ATOM 854 C CA . LYS A 1 106 ? 10.114 0.530 -6.598 1.00 91.12 106 LYS A CA 1
ATOM 855 C C . LYS A 1 106 ? 8.694 1.039 -6.839 1.00 91.12 106 LYS A C 1
ATOM 857 O O . LYS A 1 106 ? 8.045 1.463 -5.888 1.00 91.12 106 LYS A O 1
ATOM 862 N N . LYS A 1 107 ? 8.237 1.060 -8.094 1.00 90.56 107 LYS A N 1
ATOM 863 C CA . LYS A 1 107 ? 6.871 1.474 -8.447 1.00 90.56 107 LYS A CA 1
ATOM 864 C C . LYS A 1 107 ? 5.840 0.386 -8.165 1.00 90.56 107 LYS A C 1
ATOM 866 O O . LYS A 1 107 ? 4.681 0.729 -7.969 1.00 90.56 107 LYS A O 1
ATOM 871 N N . ASP A 1 108 ? 6.261 -0.876 -8.142 1.00 86.81 108 ASP A N 1
ATOM 872 C CA . ASP A 1 108 ? 5.391 -2.022 -7.897 1.00 86.81 108 ASP A CA 1
ATOM 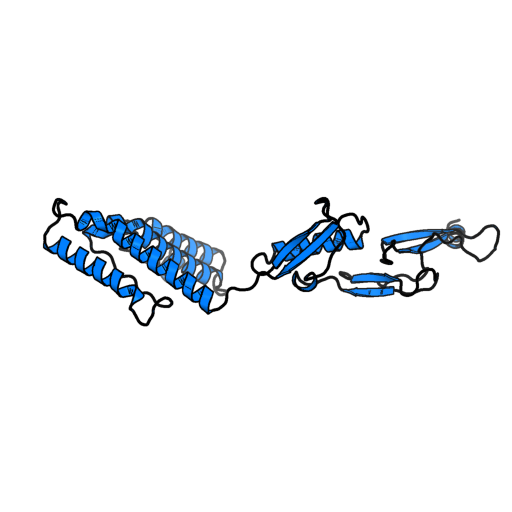873 C C . ASP A 1 108 ? 6.022 -3.043 -6.923 1.00 86.81 108 ASP A C 1
ATOM 875 O O . ASP A 1 108 ? 6.388 -4.158 -7.314 1.00 86.81 108 ASP A O 1
ATOM 879 N N . PRO A 1 109 ? 6.189 -2.660 -5.642 1.00 86.81 109 PRO A N 1
ATOM 880 C CA . PRO A 1 109 ? 6.832 -3.507 -4.639 1.00 86.81 109 PRO A CA 1
ATOM 881 C C . PRO A 1 109 ? 5.938 -4.654 -4.145 1.00 86.81 109 PRO A C 1
ATOM 883 O O . PRO A 1 109 ? 6.414 -5.524 -3.420 1.00 86.81 109 PRO A O 1
ATOM 886 N N . GLU A 1 110 ? 4.644 -4.640 -4.479 1.00 82.06 110 GLU A N 1
ATOM 887 C CA . GLU A 1 110 ? 3.687 -5.666 -4.053 1.00 82.06 110 GLU A CA 1
ATOM 888 C C . GLU A 1 110 ? 3.753 -6.910 -4.945 1.00 82.06 110 GLU A C 1
ATOM 890 O O . GLU A 1 110 ? 3.589 -8.023 -4.446 1.00 82.06 110 GLU A O 1
ATOM 895 N N . HIS A 1 111 ? 4.053 -6.734 -6.237 1.00 83.88 111 HIS A N 1
ATOM 896 C CA . HIS A 1 111 ? 4.078 -7.826 -7.214 1.00 83.88 111 HIS A CA 1
ATOM 897 C C . HIS A 1 111 ? 5.493 -8.247 -7.620 1.00 83.88 111 HIS A C 1
ATOM 899 O O . HIS A 1 111 ? 5.668 -9.353 -8.129 1.00 83.88 111 HIS A O 1
ATOM 905 N N . PHE A 1 112 ? 6.521 -7.421 -7.394 1.00 89.81 112 PHE A N 1
ATOM 906 C CA . PHE A 1 112 ? 7.887 -7.716 -7.834 1.00 89.81 112 PHE A CA 1
ATOM 907 C C . PHE A 1 112 ? 8.931 -7.404 -6.765 1.00 89.81 112 PHE A C 1
ATOM 909 O O . PHE A 1 112 ? 8.836 -6.423 -6.031 1.00 89.81 112 PHE A O 1
ATOM 916 N N . ARG A 1 113 ? 9.988 -8.221 -6.719 1.00 88.88 113 ARG A N 1
ATOM 917 C CA . ARG A 1 113 ? 11.161 -7.989 -5.867 1.00 88.88 113 ARG A CA 1
ATOM 918 C C . ARG A 1 113 ? 12.463 -8.119 -6.646 1.00 88.88 113 ARG A C 1
ATOM 920 O O . ARG A 1 113 ? 12.599 -8.981 -7.513 1.00 88.88 113 ARG A O 1
ATOM 927 N N . GLU A 1 114 ? 13.439 -7.286 -6.294 1.00 88.88 114 GLU A N 1
ATOM 928 C CA . GLU A 1 114 ? 14.808 -7.411 -6.797 1.00 88.88 114 GLU A CA 1
ATOM 929 C C . GLU A 1 114 ? 15.514 -8.572 -6.087 1.00 88.88 114 GLU A C 1
ATOM 931 O O . GLU A 1 114 ? 15.503 -8.665 -4.857 1.00 88.88 114 GLU A O 1
ATOM 936 N N . VAL A 1 115 ? 16.171 -9.431 -6.864 1.00 89.75 115 VAL A N 1
ATOM 937 C CA . VAL A 1 115 ? 16.978 -10.541 -6.359 1.00 89.75 115 VAL A CA 1
ATOM 938 C C . VAL A 1 115 ? 18.409 -10.404 -6.862 1.00 89.75 115 VAL A C 1
ATOM 940 O O . VAL A 1 115 ? 18.673 -10.198 -8.048 1.00 89.75 115 VAL A O 1
ATOM 943 N N . ALA A 1 116 ? 19.358 -10.497 -5.933 1.00 89.44 116 ALA A N 1
ATOM 944 C CA . ALA A 1 116 ? 20.773 -10.568 -6.256 1.00 89.44 116 ALA A CA 1
ATOM 945 C C . ALA A 1 116 ? 21.153 -12.021 -6.555 1.00 89.44 116 ALA A C 1
ATOM 947 O O . ALA A 1 116 ? 20.980 -12.898 -5.709 1.00 89.44 116 ALA A O 1
ATOM 948 N N . VAL A 1 117 ? 21.699 -12.261 -7.744 1.00 88.56 117 VAL A N 1
ATOM 949 C CA . VAL A 1 117 ? 22.335 -13.533 -8.085 1.00 88.56 117 VAL A CA 1
ATOM 950 C C . VAL A 1 117 ? 23.788 -13.438 -7.639 1.00 88.56 117 VAL A C 1
ATOM 952 O O . VAL A 1 117 ? 24.517 -12.546 -8.086 1.00 88.56 117 VAL A O 1
ATOM 955 N N . ASN A 1 118 ? 24.198 -14.342 -6.753 1.00 91.38 118 ASN A N 1
ATOM 956 C CA . ASN A 1 118 ? 25.540 -14.376 -6.176 1.00 91.38 118 ASN A CA 1
ATOM 957 C C . ASN A 1 118 ? 26.315 -15.603 -6.671 1.00 91.38 118 ASN A C 1
ATOM 959 O O . ASN A 1 118 ? 25.723 -16.631 -7.005 1.00 91.38 118 ASN A O 1
ATOM 963 N N . ASP A 1 119 ? 27.642 -15.507 -6.712 1.00 89.19 119 ASP A N 1
ATOM 964 C CA . ASP A 1 119 ? 28.504 -16.653 -6.990 1.00 89.19 119 ASP A CA 1
ATOM 965 C C . ASP A 1 119 ? 28.688 -17.570 -5.764 1.00 89.19 119 ASP A C 1
ATOM 967 O O . ASP A 1 119 ? 28.144 -17.345 -4.681 1.00 89.19 119 ASP A O 1
ATOM 971 N N . LYS A 1 120 ? 29.500 -18.623 -5.928 1.00 85.62 120 LYS A N 1
ATOM 972 C CA . LYS A 1 120 ? 29.826 -19.585 -4.860 1.00 85.62 120 LYS A CA 1
ATOM 973 C C . LYS A 1 120 ? 30.553 -18.959 -3.661 1.00 85.62 120 LYS A C 1
ATOM 975 O O . LYS A 1 120 ? 30.578 -19.578 -2.602 1.00 85.62 120 LYS A O 1
ATOM 980 N N . ASN A 1 121 ? 31.146 -17.779 -3.829 1.00 87.31 121 ASN A N 1
ATOM 981 C CA . ASN A 1 121 ? 31.868 -17.050 -2.790 1.00 87.31 121 ASN A CA 1
ATOM 982 C C . ASN A 1 121 ? 30.983 -15.992 -2.105 1.00 87.31 121 ASN A C 1
ATOM 984 O O . ASN A 1 121 ? 31.416 -15.387 -1.127 1.00 87.31 121 ASN A O 1
ATOM 988 N N . GLY A 1 122 ? 29.749 -15.792 -2.584 1.00 83.69 122 GLY A N 1
ATOM 989 C CA . GLY A 1 122 ? 28.811 -14.794 -2.074 1.00 83.69 122 GLY A CA 1
ATOM 990 C C . GLY A 1 122 ? 28.912 -13.425 -2.752 1.00 83.69 122 GLY A C 1
ATOM 991 O O . GLY A 1 122 ? 28.212 -12.503 -2.334 1.00 83.69 122 GLY A O 1
ATOM 992 N N . ASP A 1 123 ? 29.725 -13.277 -3.802 1.00 86.94 123 ASP A N 1
ATOM 993 C CA . ASP A 1 123 ? 29.849 -12.022 -4.542 1.00 86.94 123 ASP A CA 1
ATOM 994 C C . ASP A 1 123 ? 28.679 -11.850 -5.522 1.00 86.94 123 ASP A C 1
ATOM 996 O O . ASP A 1 123 ? 28.355 -12.761 -6.288 1.00 86.94 123 ASP A O 1
ATOM 1000 N N . LYS A 1 124 ? 28.071 -10.655 -5.559 1.00 87.62 124 LYS A N 1
ATOM 1001 C CA . LYS A 1 124 ? 26.974 -10.339 -6.492 1.00 87.62 124 LYS A CA 1
ATOM 1002 C C . LYS A 1 124 ? 27.469 -10.357 -7.939 1.00 87.62 124 LYS A C 1
ATOM 1004 O O . LYS A 1 124 ? 28.270 -9.510 -8.348 1.00 87.62 124 LYS A O 1
ATOM 1009 N N . ILE A 1 125 ? 26.948 -11.291 -8.731 1.00 91.44 125 ILE A N 1
ATOM 1010 C CA . ILE A 1 125 ? 27.261 -11.437 -10.157 1.00 91.44 125 ILE A CA 1
ATOM 1011 C C . ILE A 1 125 ? 26.211 -10.793 -11.054 1.00 91.44 125 ILE A C 1
ATOM 1013 O O . ILE A 1 125 ? 26.585 -10.200 -12.066 1.00 91.44 125 ILE A O 1
ATOM 1017 N N . ALA A 1 126 ? 24.935 -10.829 -10.671 1.00 90.31 126 ALA A N 1
ATOM 1018 C CA . ALA A 1 126 ? 23.853 -10.230 -11.442 1.00 90.31 126 ALA A CA 1
ATOM 1019 C C . ALA A 1 126 ? 22.706 -9.737 -10.550 1.00 90.31 126 ALA A C 1
ATOM 1021 O O . ALA A 1 126 ? 22.598 -10.085 -9.372 1.00 90.31 126 ALA A O 1
ATOM 1022 N N . THR A 1 127 ? 21.860 -8.894 -11.128 1.00 88.94 127 THR A N 1
ATOM 1023 C CA . THR A 1 127 ? 20.557 -8.519 -10.576 1.00 88.94 127 THR A CA 1
ATOM 1024 C C . THR A 1 127 ? 19.469 -9.091 -11.479 1.00 88.94 127 THR A C 1
ATOM 1026 O O . THR A 1 127 ? 19.568 -8.946 -12.695 1.00 88.94 127 THR A O 1
ATOM 1029 N N . THR A 1 128 ? 18.435 -9.681 -10.887 1.00 90.12 128 THR A N 1
ATOM 1030 C CA . THR A 1 128 ? 17.229 -10.161 -11.577 1.00 90.12 128 THR A CA 1
ATOM 1031 C C . THR A 1 128 ? 15.969 -9.723 -10.822 1.00 90.12 128 THR A C 1
ATOM 1033 O O . THR A 1 128 ? 16.060 -9.211 -9.701 1.00 90.12 128 THR A O 1
ATOM 1036 N N . VAL A 1 129 ? 14.798 -9.897 -11.434 1.00 89.62 129 VAL A N 1
ATOM 1037 C CA . VAL A 1 129 ? 13.493 -9.681 -10.792 1.00 89.62 129 VAL A CA 1
ATOM 1038 C C . VAL A 1 129 ? 12.775 -11.011 -10.624 1.00 89.62 129 VAL A C 1
ATOM 1040 O O . VAL A 1 129 ? 12.740 -11.836 -11.537 1.00 89.62 129 VAL A O 1
ATOM 1043 N N . GLU A 1 130 ? 12.156 -11.190 -9.462 1.00 86.69 130 GLU A N 1
ATOM 1044 C CA . GLU A 1 130 ? 11.198 -12.263 -9.211 1.00 86.69 130 GLU A CA 1
ATOM 1045 C C . GLU A 1 130 ? 9.808 -11.680 -8.962 1.00 86.69 130 GLU A C 1
ATOM 1047 O O . GLU A 1 130 ? 9.664 -10.656 -8.286 1.00 86.69 130 GLU A O 1
ATOM 1052 N N . ALA A 1 131 ? 8.784 -12.356 -9.483 1.00 85.94 131 ALA A N 1
ATOM 1053 C CA . ALA A 1 131 ? 7.401 -12.059 -9.144 1.00 85.94 131 ALA A CA 1
ATOM 1054 C C . ALA A 1 131 ? 7.101 -12.560 -7.724 1.00 85.94 131 ALA A C 1
ATOM 1056 O O . ALA A 1 131 ? 7.376 -13.714 -7.383 1.00 85.94 131 ALA A O 1
ATOM 1057 N N . ILE A 1 132 ? 6.538 -11.687 -6.895 1.00 80.56 132 ILE A N 1
ATOM 1058 C CA . ILE A 1 132 ? 5.974 -12.054 -5.603 1.00 80.56 132 ILE A CA 1
ATOM 1059 C C . ILE A 1 132 ? 4.652 -12.768 -5.903 1.00 80.56 132 ILE A C 1
ATOM 1061 O O . ILE A 1 132 ? 3.799 -12.193 -6.580 1.00 80.56 132 ILE A O 1
ATOM 1065 N N . PRO A 1 133 ? 4.468 -14.023 -5.459 1.00 75.38 133 PRO A N 1
ATOM 1066 C CA . PRO A 1 133 ? 3.216 -14.722 -5.688 1.00 75.38 133 PRO A CA 1
ATOM 1067 C C . PRO A 1 133 ? 2.088 -13.963 -4.990 1.00 75.38 133 PRO A C 1
ATOM 1069 O O . PRO A 1 133 ? 2.148 -13.718 -3.783 1.00 75.38 133 PRO A O 1
ATOM 1072 N N . GLU A 1 134 ? 1.062 -13.590 -5.752 1.00 74.06 134 GLU A N 1
ATOM 1073 C CA . GLU A 1 134 ? -0.142 -13.006 -5.177 1.00 74.06 134 GLU A CA 1
ATOM 1074 C C . GLU A 1 134 ? -0.763 -13.992 -4.184 1.00 74.06 134 GLU A C 1
ATOM 1076 O O . GLU A 1 134 ? -0.908 -15.180 -4.489 1.00 74.06 134 GLU A O 1
ATOM 1081 N N . LEU A 1 135 ? -1.167 -13.500 -3.007 1.00 74.50 135 LEU A N 1
ATOM 1082 C CA . LEU A 1 135 ? -1.942 -14.318 -2.077 1.00 74.50 135 LEU A CA 1
ATOM 1083 C C . LEU A 1 135 ? -3.189 -14.837 -2.792 1.00 74.50 135 LEU A C 1
ATOM 1085 O O . LEU A 1 135 ? -3.969 -14.065 -3.367 1.00 74.50 135 LEU A O 1
ATOM 1089 N N . THR A 1 136 ? -3.407 -16.141 -2.686 1.00 81.06 136 THR A N 1
ATOM 1090 C CA . THR A 1 136 ? -4.623 -16.781 -3.178 1.00 81.06 136 THR A CA 1
ATOM 1091 C C . THR A 1 136 ? -5.853 -16.172 -2.502 1.00 81.06 136 THR A C 1
ATOM 1093 O O . THR A 1 136 ? -5.786 -15.665 -1.378 1.00 81.06 136 THR A O 1
ATOM 1096 N N . GLU A 1 137 ? -7.019 -16.241 -3.148 1.00 82.81 137 GLU A N 1
ATOM 1097 C CA . GLU A 1 137 ? -8.275 -15.775 -2.535 1.00 82.81 137 GLU A CA 1
ATOM 1098 C C . GLU A 1 137 ? -8.531 -16.441 -1.173 1.00 82.81 137 GLU A C 1
ATOM 1100 O O . GLU A 1 137 ? -9.019 -15.799 -0.242 1.00 82.81 137 GLU A O 1
ATOM 1105 N N . ALA A 1 138 ? -8.134 -17.710 -1.033 1.00 84.31 138 ALA A N 1
ATOM 1106 C CA . ALA A 1 138 ? -8.209 -18.453 0.218 1.00 84.31 138 ALA A CA 1
ATOM 1107 C C . ALA A 1 138 ? -7.309 -17.853 1.312 1.00 84.31 138 ALA A C 1
ATOM 1109 O O . ALA A 1 138 ? -7.760 -17.689 2.445 1.00 84.31 138 ALA A O 1
ATOM 1110 N N . GLU A 1 139 ? -6.070 -17.477 0.989 1.00 84.88 139 GLU A N 1
ATOM 1111 C CA . GLU A 1 139 ? -5.148 -16.833 1.934 1.00 84.88 139 GLU A CA 1
ATOM 1112 C C . GLU A 1 139 ? -5.596 -15.415 2.293 1.00 84.88 139 GLU A C 1
ATOM 1114 O O . GLU A 1 139 ? -5.596 -15.058 3.471 1.00 84.88 139 GLU A O 1
ATOM 1119 N N . LYS A 1 140 ? -6.065 -14.628 1.312 1.00 85.12 140 LYS A N 1
ATOM 1120 C CA . LYS A 1 140 ? -6.663 -13.302 1.555 1.00 85.12 140 LYS A CA 1
ATOM 1121 C C . LYS A 1 140 ? -7.851 -13.415 2.509 1.00 85.12 140 LYS A C 1
ATOM 1123 O O . LYS A 1 140 ? -7.956 -12.649 3.470 1.00 85.12 140 LYS A O 1
ATOM 1128 N N . LYS A 1 141 ? -8.730 -14.399 2.285 1.00 88.12 141 LYS A N 1
ATOM 1129 C CA . LYS A 1 141 ? -9.853 -14.683 3.183 1.00 88.12 141 LYS A CA 1
ATOM 1130 C C . LYS A 1 141 ? -9.357 -15.075 4.575 1.00 88.12 141 LYS A C 1
ATOM 1132 O O . LYS A 1 141 ? -9.802 -14.479 5.550 1.00 88.12 141 LYS A O 1
ATOM 1137 N N . ALA A 1 142 ? -8.409 -16.005 4.683 1.00 88.50 142 ALA A N 1
ATOM 1138 C CA . ALA A 1 142 ? -7.860 -16.442 5.966 1.00 88.50 142 ALA A CA 1
ATOM 1139 C C . ALA A 1 142 ? -7.218 -15.287 6.758 1.00 88.50 142 ALA A C 1
ATOM 1141 O O . ALA A 1 142 ? -7.423 -15.184 7.969 1.00 88.50 142 ALA A O 1
ATOM 1142 N N . GLN A 1 143 ? -6.508 -14.377 6.085 1.00 88.44 143 GLN A N 1
ATOM 1143 C CA . GLN A 1 143 ? -5.931 -13.182 6.702 1.00 88.44 143 GLN A CA 1
ATOM 1144 C C . GLN A 1 143 ? -7.018 -12.239 7.237 1.00 88.44 143 GLN A C 1
ATOM 1146 O O . GLN A 1 143 ? -6.915 -11.777 8.375 1.00 88.44 143 GLN A O 1
ATOM 1151 N N . LYS A 1 144 ? -8.090 -12.002 6.465 1.00 89.81 144 LYS A N 1
ATOM 1152 C CA . LYS A 1 144 ? -9.256 -11.227 6.928 1.00 89.81 144 LYS A CA 1
ATOM 1153 C C . LYS A 1 144 ? -9.925 -11.881 8.139 1.00 89.81 144 LYS A C 1
ATOM 1155 O O . LYS A 1 144 ? -10.244 -11.192 9.104 1.00 89.81 144 LYS A O 1
ATOM 1160 N N . GLU A 1 145 ? -10.105 -13.203 8.125 1.00 92.75 145 GLU A N 1
ATOM 1161 C CA . GLU A 1 145 ? -10.670 -13.932 9.265 1.00 92.75 145 GLU A CA 1
ATOM 1162 C C . GLU A 1 145 ? -9.796 -13.810 10.519 1.00 92.75 145 GLU A C 1
ATOM 1164 O O . GLU A 1 145 ? -10.310 -13.596 11.618 1.00 92.75 145 GLU A O 1
ATOM 1169 N N . ALA A 1 146 ? -8.476 -13.941 10.372 1.00 92.62 146 ALA A N 1
ATOM 1170 C CA . ALA A 1 146 ? -7.530 -13.807 11.474 1.00 92.62 146 ALA A CA 1
ATOM 1171 C C . ALA A 1 146 ? -7.535 -12.385 12.054 1.00 92.62 146 ALA A C 1
ATOM 1173 O O . ALA A 1 146 ? -7.626 -12.225 13.272 1.00 92.62 146 ALA A O 1
ATOM 1174 N N . ALA A 1 147 ? -7.515 -11.362 11.194 1.00 91.38 147 ALA A N 1
ATOM 1175 C CA . ALA A 1 147 ? -7.613 -9.965 11.606 1.00 91.38 147 ALA A CA 1
ATOM 1176 C C . ALA A 1 147 ? -8.917 -9.702 12.374 1.00 91.38 147 ALA A C 1
ATOM 1178 O O . ALA A 1 147 ? -8.885 -9.160 13.475 1.00 91.38 147 ALA A O 1
ATOM 1179 N N . ALA A 1 148 ? -10.054 -10.178 11.857 1.00 92.94 148 ALA A N 1
ATOM 1180 C CA . ALA A 1 148 ? -11.342 -10.032 12.522 1.00 92.94 148 ALA A CA 1
ATOM 1181 C C . ALA A 1 148 ? -11.397 -10.732 13.892 1.00 92.94 148 ALA A C 1
ATOM 1183 O O . ALA A 1 148 ? -11.896 -10.158 14.860 1.00 92.94 148 ALA A O 1
ATOM 1184 N N . ARG A 1 149 ? -10.854 -11.953 14.016 1.00 94.31 149 ARG A N 1
ATOM 1185 C CA . ARG A 1 149 ? -10.750 -12.647 15.315 1.00 94.31 149 ARG A CA 1
ATOM 1186 C C . ARG A 1 149 ? -9.860 -11.876 16.292 1.00 94.31 149 ARG A C 1
ATOM 1188 O O . ARG A 1 149 ? -10.234 -11.734 17.451 1.00 94.31 149 ARG A O 1
ATOM 1195 N N . SER A 1 150 ? -8.745 -11.319 15.820 1.00 93.94 150 SER A N 1
ATOM 1196 C CA . SER A 1 150 ? -7.861 -10.482 16.638 1.00 93.94 150 SER A CA 1
ATOM 1197 C C . SER A 1 150 ? -8.566 -9.217 17.140 1.00 93.94 150 SER A C 1
ATOM 1199 O O . SER A 1 150 ? -8.476 -8.899 18.324 1.00 93.94 150 SER A O 1
ATOM 1201 N N . THR A 1 151 ? -9.340 -8.541 16.286 1.00 92.38 151 THR A N 1
ATOM 1202 C CA . THR A 1 151 ? -10.156 -7.384 16.682 1.00 92.38 151 THR A CA 1
ATOM 1203 C C . THR A 1 151 ? -11.204 -7.751 17.734 1.00 92.38 151 THR A C 1
ATOM 1205 O O . THR A 1 151 ? -11.345 -7.049 18.734 1.00 92.38 151 THR A O 1
ATOM 1208 N N . ARG A 1 152 ? -11.900 -8.882 17.560 1.00 94.75 152 ARG A N 1
ATOM 1209 C CA . ARG A 1 152 ? -12.847 -9.403 18.559 1.00 94.75 152 ARG A CA 1
ATOM 1210 C C . ARG A 1 152 ? -12.159 -9.622 19.904 1.00 94.75 152 ARG A C 1
ATOM 1212 O O . ARG A 1 152 ? -12.675 -9.189 20.932 1.00 94.75 152 ARG A O 1
ATOM 1219 N N . ASP A 1 153 ? -11.017 -10.302 19.896 1.00 95.88 153 ASP A N 1
ATOM 1220 C CA . ASP A 1 153 ? -10.282 -10.630 21.119 1.00 95.88 153 ASP A CA 1
ATOM 1221 C C . ASP A 1 153 ? -9.816 -9.360 21.829 1.00 95.88 153 ASP A C 1
ATOM 1223 O O . ASP A 1 153 ? -9.961 -9.248 23.045 1.00 95.88 153 ASP A O 1
ATOM 1227 N N . TYR A 1 154 ? -9.375 -8.355 21.071 1.00 93.75 154 TYR A N 1
ATOM 1228 C CA . TYR A 1 154 ? -9.048 -7.040 21.602 1.00 93.75 154 TYR A CA 1
ATOM 1229 C C . TYR A 1 154 ? -10.248 -6.390 22.319 1.00 93.75 154 TYR A C 1
ATOM 1231 O O . TYR A 1 154 ? -10.118 -6.015 23.481 1.00 93.75 154 TYR A O 1
ATOM 1239 N N . TYR A 1 155 ? -11.447 -6.346 21.729 1.00 94.06 155 TYR A N 1
ATOM 1240 C CA . TYR A 1 155 ? -12.628 -5.763 22.402 1.00 94.06 155 TYR A CA 1
ATOM 1241 C C . TYR A 1 155 ? -13.072 -6.539 23.645 1.00 94.06 155 TYR A C 1
ATOM 1243 O O . TYR A 1 155 ? -13.493 -5.947 24.648 1.00 94.06 155 TYR A O 1
ATOM 1251 N N . LEU A 1 156 ? -12.936 -7.868 23.617 1.00 95.19 156 LEU A N 1
ATOM 1252 C CA . LEU A 1 156 ? -13.133 -8.694 24.804 1.00 95.19 156 LEU A CA 1
ATOM 1253 C C . LEU A 1 156 ? -12.111 -8.332 25.891 1.00 95.19 156 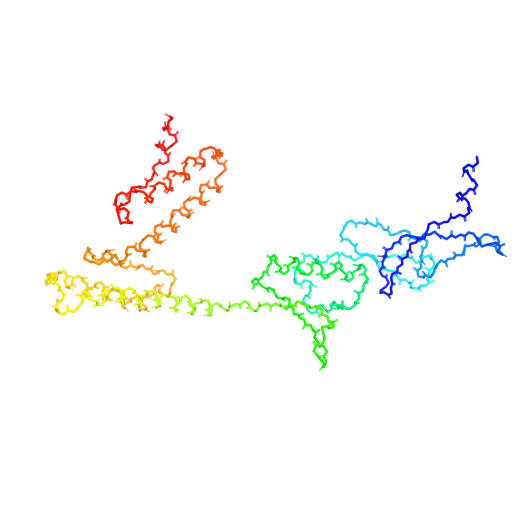LEU A C 1
ATOM 1255 O O . LEU A 1 156 ? -12.495 -8.150 27.042 1.00 95.19 156 LEU A O 1
ATOM 1259 N N . THR A 1 157 ? -10.834 -8.146 25.558 1.00 94.81 157 THR A N 1
ATOM 1260 C CA . THR A 1 157 ? -9.831 -7.750 26.565 1.00 94.81 157 THR A CA 1
ATOM 1261 C C . THR A 1 157 ? -10.113 -6.369 27.161 1.00 94.81 157 THR A C 1
ATOM 1263 O O . THR A 1 157 ? -9.981 -6.176 28.367 1.00 94.81 157 THR A O 1
ATOM 1266 N N . MET A 1 158 ? -10.596 -5.421 26.352 1.00 93.00 158 MET A N 1
ATOM 1267 C CA . MET A 1 158 ? -10.900 -4.057 26.794 1.00 93.00 158 MET A CA 1
ATOM 1268 C C . MET A 1 158 ? -12.081 -3.978 27.761 1.00 93.00 158 MET A C 1
ATOM 1270 O O . MET A 1 158 ? -12.208 -2.997 28.482 1.00 93.00 158 MET A O 1
ATOM 1274 N N . THR A 1 159 ? -12.958 -4.981 27.768 1.00 94.12 159 THR A N 1
ATOM 1275 C CA . THR A 1 159 ? -14.127 -5.052 28.663 1.00 94.12 159 THR A CA 1
ATOM 1276 C C . THR A 1 159 ? -13.980 -6.098 29.755 1.00 94.12 159 THR A C 1
ATOM 1278 O O . THR A 1 159 ? -14.933 -6.351 30.487 1.00 94.12 159 THR A O 1
ATOM 1281 N N . ASP A 1 160 ? -12.812 -6.726 29.885 1.00 94.50 160 ASP A N 1
ATOM 1282 C CA . ASP A 1 160 ? -12.641 -7.846 30.808 1.00 94.50 160 ASP A CA 1
ATOM 1283 C C . ASP A 1 160 ? -12.769 -7.421 32.276 1.00 94.50 160 ASP A C 1
ATOM 1285 O O . ASP A 1 160 ? -13.417 -8.089 33.076 1.00 94.50 160 ASP A O 1
ATOM 1289 N N . TYR A 1 161 ? -12.266 -6.234 32.614 1.00 93.25 161 TYR A N 1
ATOM 1290 C CA . TYR A 1 161 ? -12.377 -5.694 33.968 1.00 93.25 161 TYR A CA 1
ATOM 1291 C C . TYR A 1 161 ? -13.831 -5.398 34.387 1.00 93.25 161 TYR A C 1
ATOM 1293 O O . TYR A 1 161 ? -14.139 -5.451 35.574 1.00 93.25 161 TYR A O 1
ATOM 1301 N N . LEU A 1 162 ? -14.734 -5.125 33.434 1.00 92.44 162 LEU A N 1
ATOM 1302 C CA . LEU A 1 162 ? -16.144 -4.811 33.711 1.00 92.44 162 LEU A CA 1
ATOM 1303 C C . LEU A 1 162 ? -16.950 -6.043 34.139 1.00 92.44 162 LEU A C 1
ATOM 1305 O O . LEU A 1 162 ? -17.989 -5.902 34.774 1.00 92.44 162 LEU A O 1
ATOM 1309 N N . VAL A 1 163 ? -16.491 -7.256 33.813 1.00 91.75 163 VAL A N 1
ATOM 1310 C CA . VAL A 1 163 ? -17.178 -8.494 34.219 1.00 91.75 163 VAL A CA 1
ATOM 1311 C C . VAL A 1 163 ? -16.679 -9.049 35.555 1.00 91.75 163 VAL A C 1
ATOM 1313 O O . VAL A 1 163 ? -17.252 -10.009 36.066 1.00 91.75 163 VAL A O 1
ATOM 1316 N N . VAL A 1 164 ? -15.665 -8.432 36.169 1.00 91.94 164 VAL A N 1
ATOM 1317 C CA . VAL A 1 164 ? -15.159 -8.808 37.499 1.00 91.94 164 VAL A CA 1
ATOM 1318 C C . VAL A 1 164 ? -16.162 -8.388 38.574 1.00 91.94 164 VAL A C 1
ATOM 1320 O O . VAL A 1 164 ? -16.697 -7.281 38.530 1.00 91.94 164 VAL A O 1
ATOM 1323 N N . ASN A 1 165 ? -16.474 -9.272 39.527 1.00 87.69 165 ASN A N 1
ATOM 1324 C CA . ASN A 1 165 ? -17.514 -9.033 40.545 1.00 87.69 165 ASN A CA 1
ATOM 1325 C C . ASN A 1 165 ? -17.257 -7.779 41.396 1.00 87.69 165 ASN A C 1
ATOM 1327 O O . ASN A 1 165 ? -18.204 -7.077 41.729 1.00 87.69 165 ASN A O 1
ATOM 1331 N N . ASP A 1 166 ? -15.991 -7.463 41.668 1.00 89.62 166 ASP A N 1
ATOM 1332 C CA . ASP A 1 166 ? -15.595 -6.341 42.529 1.00 89.62 166 ASP A CA 1
ATOM 1333 C C . ASP A 1 166 ? -15.570 -4.978 41.810 1.00 89.62 166 ASP A C 1
ATOM 1335 O O . ASP A 1 166 ? -15.295 -3.953 42.436 1.00 89.62 166 ASP A O 1
ATOM 1339 N N . TYR A 1 167 ? -15.831 -4.932 40.497 1.00 89.38 167 TYR A N 1
ATOM 1340 C CA . TYR A 1 167 ? -15.856 -3.669 39.759 1.00 89.38 167 TYR A CA 1
ATOM 1341 C C . TYR A 1 167 ? -17.154 -2.886 40.052 1.00 89.38 167 TYR A C 1
ATOM 1343 O O . TYR A 1 167 ? -18.238 -3.470 39.948 1.00 89.38 167 TYR A O 1
ATOM 1351 N N . PRO A 1 168 ? -17.079 -1.582 40.397 1.00 91.69 168 PRO A N 1
ATOM 1352 C CA . PRO A 1 168 ? -18.220 -0.801 40.874 1.00 91.69 168 PRO A CA 1
ATOM 1353 C C . PRO A 1 168 ? -19.150 -0.368 39.727 1.00 91.69 168 PRO A C 1
ATOM 1355 O O . PRO A 1 168 ? -19.163 0.794 39.327 1.00 91.69 168 PRO A O 1
ATOM 1358 N N . ILE A 1 169 ? -19.932 -1.315 39.210 1.00 93.25 169 ILE A N 1
ATOM 1359 C CA . ILE A 1 169 ? -21.027 -1.100 38.254 1.00 93.25 169 ILE A CA 1
ATOM 1360 C C . ILE A 1 169 ? -22.314 -1.730 38.778 1.00 93.25 169 ILE A C 1
ATOM 1362 O O . ILE A 1 169 ? -22.286 -2.643 39.607 1.00 93.25 169 ILE A O 1
ATOM 1366 N N . THR A 1 170 ? -23.445 -1.246 38.283 1.00 93.75 170 THR A N 1
ATOM 1367 C CA . THR A 1 170 ? -24.759 -1.824 38.579 1.00 93.75 170 THR A CA 1
ATOM 1368 C C . THR A 1 170 ? -24.914 -3.216 37.954 1.00 93.75 170 THR A C 1
ATOM 1370 O O . THR A 1 170 ? -24.163 -3.611 37.055 1.00 93.75 170 THR A O 1
ATOM 1373 N N . ASN A 1 171 ? -25.893 -3.988 38.432 1.00 91.62 171 ASN A N 1
ATOM 1374 C CA . ASN A 1 171 ? -26.171 -5.314 37.873 1.00 91.62 171 ASN A CA 1
ATOM 1375 C C . ASN A 1 171 ? -26.684 -5.208 36.432 1.00 91.62 171 ASN A C 1
ATOM 1377 O O . ASN A 1 171 ? -26.299 -6.009 35.584 1.00 91.62 171 ASN A O 1
ATOM 1381 N N . GLU A 1 172 ? -27.485 -4.183 36.151 1.00 92.88 172 GLU A N 1
ATOM 1382 C CA . GLU A 1 172 ? -28.030 -3.881 34.832 1.00 92.88 172 GLU A CA 1
ATOM 1383 C C . GLU A 1 172 ? -26.910 -3.536 33.833 1.00 92.88 172 GLU A C 1
ATOM 1385 O O . GLU A 1 172 ? -26.876 -4.058 32.720 1.00 92.88 172 GLU A O 1
ATOM 1390 N N . GLU A 1 173 ? -25.935 -2.710 34.229 1.00 93.88 173 GLU A N 1
ATOM 1391 C CA . GLU A 1 173 ? -24.764 -2.399 33.393 1.00 93.88 173 GLU A CA 1
ATOM 1392 C C . GLU A 1 173 ? -23.893 -3.634 33.139 1.00 93.88 173 GLU A C 1
ATOM 1394 O O . GLU A 1 173 ? -23.371 -3.820 32.036 1.00 93.88 173 GLU A O 1
ATOM 1399 N N . ARG A 1 174 ? -23.742 -4.502 34.146 1.00 93.75 174 ARG A N 1
ATOM 1400 C CA . ARG A 1 174 ? -23.011 -5.766 34.004 1.00 93.75 174 ARG A CA 1
ATOM 1401 C C . ARG A 1 174 ? -23.687 -6.688 32.990 1.00 93.75 174 ARG A C 1
ATOM 1403 O O . ARG A 1 174 ? -22.991 -7.287 32.172 1.00 93.75 174 ARG A O 1
ATOM 1410 N N . GLU A 1 175 ? -25.013 -6.784 33.016 1.00 94.12 175 GLU A N 1
ATOM 1411 C CA . GLU A 1 175 ? -25.791 -7.573 32.056 1.00 94.12 175 GLU A CA 1
ATOM 1412 C C . GLU A 1 175 ? -25.594 -7.063 30.619 1.00 94.12 175 GLU A C 1
ATOM 1414 O O . GLU A 1 175 ? -25.228 -7.846 29.742 1.00 94.12 175 GLU A O 1
ATOM 1419 N N . GLN A 1 176 ? -25.663 -5.744 30.397 1.00 95.56 176 GLN A N 1
ATOM 1420 C CA . GLN A 1 176 ? -25.381 -5.136 29.086 1.00 95.56 176 GLN A CA 1
ATOM 1421 C C . GLN A 1 176 ? -23.967 -5.456 28.571 1.00 95.56 176 GLN A C 1
ATOM 1423 O O . GLN A 1 176 ? -23.761 -5.706 27.381 1.00 95.56 176 GLN A O 1
ATOM 1428 N N . VAL A 1 177 ? -22.962 -5.460 29.455 1.00 95.19 177 VAL A N 1
ATOM 1429 C CA . VAL A 1 177 ? -21.589 -5.838 29.084 1.00 95.19 177 VAL A CA 1
ATOM 1430 C C . VAL A 1 177 ? -21.501 -7.318 28.706 1.00 95.19 177 VAL A C 1
ATOM 1432 O O . VAL A 1 177 ? -20.775 -7.665 27.771 1.00 95.19 177 VAL A O 1
ATOM 1435 N N . LEU A 1 178 ? -22.220 -8.201 29.402 1.00 95.62 178 LEU A N 1
ATOM 1436 C CA . LEU A 1 178 ? -22.257 -9.627 29.073 1.00 95.62 178 LEU A CA 1
ATOM 1437 C C . LEU A 1 178 ? -22.914 -9.875 27.710 1.00 95.62 178 LEU A C 1
ATOM 1439 O O . LEU A 1 178 ? -22.345 -10.619 26.908 1.00 95.62 178 LEU A O 1
ATOM 1443 N N . GLU A 1 179 ? -24.031 -9.207 27.415 1.00 96.56 179 GLU A N 1
ATOM 1444 C CA . GLU A 1 179 ? -24.694 -9.254 26.105 1.00 96.56 179 GLU A CA 1
ATOM 1445 C C . GLU A 1 179 ? -23.771 -8.765 24.983 1.00 96.56 179 GLU A C 1
ATOM 1447 O O . GLU A 1 179 ? -23.578 -9.462 23.984 1.00 96.56 179 GLU A O 1
ATOM 1452 N N . TYR A 1 180 ? -23.115 -7.615 25.175 1.00 96.62 180 TYR A N 1
ATOM 1453 C CA . TYR A 1 180 ? -22.133 -7.079 24.229 1.00 96.62 180 TYR A CA 1
ATOM 1454 C C . TYR A 1 180 ? -20.999 -8.078 23.953 1.00 96.62 180 TYR A C 1
ATOM 1456 O O . TYR A 1 180 ? -20.662 -8.362 22.801 1.00 96.62 180 TYR A O 1
ATOM 1464 N N . ARG A 1 181 ? -20.424 -8.671 25.007 1.00 96.62 181 ARG A N 1
ATOM 1465 C CA . ARG A 1 181 ? -19.352 -9.672 24.879 1.00 96.62 181 ARG A CA 1
ATOM 1466 C C . ARG A 1 181 ? -19.833 -10.940 24.181 1.00 96.62 181 ARG A C 1
ATOM 1468 O O . ARG A 1 181 ? -19.042 -11.566 23.477 1.00 96.62 181 ARG A O 1
ATOM 1475 N N . GLN A 1 182 ? -21.091 -11.333 24.367 1.00 96.56 182 GLN A N 1
ATOM 1476 C CA . GLN A 1 182 ? -21.665 -12.463 23.646 1.00 96.56 182 GLN A CA 1
ATOM 1477 C C . GLN A 1 182 ? -21.818 -12.143 22.156 1.00 96.56 182 GLN A C 1
ATOM 1479 O O . GLN A 1 182 ? -21.308 -12.900 21.332 1.00 96.56 182 GLN A O 1
ATOM 1484 N N . ALA A 1 183 ? -22.366 -10.974 21.814 1.00 96.12 183 ALA A N 1
ATOM 1485 C CA . ALA A 1 183 ? -22.473 -10.520 20.429 1.00 96.12 183 ALA A CA 1
ATOM 1486 C C . ALA A 1 183 ? -21.108 -10.510 19.717 1.00 96.12 183 ALA A C 1
ATOM 1488 O O . ALA A 1 183 ? -21.003 -10.951 18.575 1.00 96.12 183 ALA A O 1
ATOM 1489 N N . LEU A 1 184 ? -20.033 -10.098 20.405 1.00 95.44 184 LEU A N 1
ATOM 1490 C CA . LEU A 1 184 ? -18.666 -10.191 19.879 1.00 95.44 184 LEU A CA 1
ATOM 1491 C C . LEU A 1 184 ? -18.221 -11.637 19.605 1.00 95.44 184 LEU A C 1
ATOM 1493 O O . LEU A 1 184 ? -17.583 -11.909 18.585 1.00 95.44 184 LEU A O 1
ATOM 1497 N N . ARG A 1 185 ? -18.527 -12.579 20.505 1.00 95.38 185 ARG A N 1
ATOM 1498 C CA . ARG A 1 185 ? -18.173 -14.001 20.334 1.00 95.38 185 ARG A CA 1
ATOM 1499 C C . ARG A 1 185 ? -18.920 -14.659 19.183 1.00 95.38 185 ARG A C 1
ATOM 1501 O O . ARG A 1 185 ? -18.356 -15.559 18.563 1.00 95.38 185 ARG A O 1
ATOM 1508 N N . ASP A 1 186 ? -20.114 -14.173 18.874 1.00 95.50 186 ASP A N 1
ATOM 1509 C CA . ASP A 1 186 ? -20.956 -14.703 17.806 1.00 95.50 186 ASP A CA 1
ATOM 1510 C C . ASP A 1 186 ? -20.518 -14.224 16.406 1.00 95.50 186 ASP A C 1
ATOM 1512 O O . ASP A 1 186 ? -20.853 -14.862 15.408 1.00 95.50 186 ASP A O 1
ATOM 1516 N N . ILE A 1 187 ? -19.692 -13.168 16.303 1.00 93.31 187 ILE A N 1
ATOM 1517 C CA . ILE A 1 187 ? -19.225 -12.607 15.016 1.00 93.31 187 ILE A CA 1
ATOM 1518 C C . ILE A 1 187 ? -18.601 -13.660 14.083 1.00 93.31 187 ILE A C 1
ATOM 1520 O O . ILE A 1 187 ? -19.010 -13.722 12.923 1.00 93.31 187 ILE A O 1
ATOM 1524 N N . PRO A 1 188 ? -17.651 -14.517 14.514 1.00 91.06 188 PRO A N 1
ATOM 1525 C CA . PRO A 1 188 ? -17.049 -15.505 13.616 1.00 91.06 188 PRO A CA 1
ATOM 1526 C C . PRO A 1 188 ? -17.999 -16.627 13.183 1.00 91.06 188 PRO A C 1
ATOM 1528 O O . PRO A 1 188 ? -17.647 -17.387 12.286 1.00 91.06 188 PRO A O 1
ATOM 1531 N N . GLN A 1 189 ? -19.169 -16.748 13.819 1.00 90.19 189 GLN A N 1
ATOM 1532 C CA . GLN A 1 189 ? -20.219 -17.701 13.448 1.00 90.19 189 GLN A CA 1
ATOM 1533 C C . GLN A 1 189 ? -21.234 -17.093 12.466 1.00 90.19 189 GLN A C 1
ATOM 1535 O O . GLN A 1 189 ? -22.076 -17.806 11.917 1.00 90.19 189 GLN A O 1
ATOM 1540 N N . ALA A 1 190 ? -21.176 -15.780 12.224 1.00 88.31 190 ALA A N 1
ATOM 1541 C CA . ALA A 1 190 ? -22.085 -15.105 11.312 1.00 88.31 190 ALA A CA 1
ATOM 1542 C C . ALA A 1 190 ? -21.798 -15.479 9.849 1.00 88.31 190 ALA A C 1
ATOM 1544 O O . ALA A 1 190 ? -20.652 -15.532 9.407 1.00 88.31 190 ALA A O 1
ATOM 1545 N N . ARG A 1 191 ? -22.856 -15.638 9.042 1.00 83.62 191 ARG A N 1
ATOM 1546 C CA . ARG A 1 191 ? -22.745 -15.970 7.606 1.00 83.62 191 ARG A CA 1
ATOM 1547 C C . ARG A 1 191 ? -21.960 -14.932 6.794 1.00 83.62 191 ARG A C 1
ATOM 1549 O O . ARG A 1 191 ? -21.379 -15.277 5.771 1.00 83.62 191 ARG A O 1
ATOM 1556 N N . ALA A 1 192 ? -21.968 -13.674 7.231 1.00 84.88 192 ALA A N 1
ATOM 1557 C CA . ALA A 1 192 ? -21.266 -12.572 6.576 1.00 84.88 192 ALA A CA 1
ATOM 1558 C C . ALA A 1 192 ? -19.764 -12.512 6.918 1.00 84.88 192 ALA A C 1
ATOM 1560 O O . ALA A 1 192 ? -19.049 -11.664 6.386 1.00 84.88 192 ALA A O 1
ATOM 1561 N N . PHE A 1 193 ? -19.269 -13.381 7.803 1.00 87.69 193 PHE A N 1
ATOM 1562 C CA . PHE A 1 193 ? -17.868 -13.400 8.203 1.00 87.69 193 PHE A CA 1
ATOM 1563 C C . PHE A 1 193 ? -16.958 -13.936 7.076 1.00 87.69 193 PHE A C 1
ATOM 1565 O O . PHE A 1 193 ? -17.281 -14.964 6.473 1.00 87.69 193 PHE A O 1
ATOM 1572 N N . PRO A 1 194 ? -15.800 -13.302 6.795 1.00 88.69 194 PRO A N 1
ATOM 1573 C CA . PRO A 1 194 ? -15.259 -12.073 7.398 1.00 88.69 194 PRO A CA 1
ATOM 1574 C C . PRO A 1 194 ? -15.577 -10.772 6.624 1.00 88.69 194 PRO A C 1
ATOM 1576 O O . PRO A 1 194 ? -15.128 -9.705 7.025 1.00 88.69 194 PRO A O 1
ATOM 1579 N N . GLU A 1 195 ? -16.291 -10.843 5.499 1.00 85.44 195 GLU A N 1
ATOM 1580 C CA . GLU A 1 195 ? -16.429 -9.740 4.528 1.00 85.44 195 GLU A CA 1
ATOM 1581 C C . GLU A 1 195 ? -17.354 -8.600 5.002 1.00 85.44 195 GLU A C 1
ATOM 1583 O O . GLU A 1 195 ? -17.089 -7.435 4.721 1.00 85.44 195 GLU A O 1
ATOM 1588 N N . GLY A 1 196 ? -18.435 -8.919 5.722 1.00 84.25 196 GLY A N 1
ATOM 1589 C CA . GLY A 1 196 ? -19.506 -7.981 6.083 1.00 84.25 196 GLY A CA 1
ATOM 1590 C C . GLY A 1 196 ? -19.761 -7.898 7.586 1.00 84.25 196 GLY A C 1
ATOM 1591 O O . GLY A 1 196 ? -20.907 -7.990 8.022 1.00 84.25 196 GLY A O 1
ATOM 1592 N N . ILE A 1 197 ? -18.699 -7.802 8.389 1.00 89.50 197 ILE A N 1
ATOM 1593 C CA . ILE A 1 197 ? -18.814 -7.765 9.852 1.00 89.50 197 ILE A CA 1
ATOM 1594 C C . ILE A 1 197 ? -19.445 -6.444 10.300 1.00 89.50 197 ILE A C 1
ATOM 1596 O O . ILE A 1 197 ? -18.897 -5.368 10.061 1.00 89.50 197 ILE A O 1
ATOM 1600 N N . VAL A 1 198 ? -20.561 -6.541 11.021 1.00 89.12 198 VAL A N 1
ATOM 1601 C CA . VAL A 1 198 ? -21.159 -5.427 11.761 1.00 89.12 198 VAL A CA 1
ATOM 1602 C C . VAL A 1 198 ? -20.763 -5.580 13.224 1.00 89.12 198 VAL A C 1
ATOM 1604 O O . VAL A 1 198 ? -21.194 -6.518 13.893 1.00 89.12 198 VAL A O 1
ATOM 1607 N N . TRP A 1 199 ? -19.902 -4.687 13.709 1.00 90.38 199 TRP A N 1
ATOM 1608 C CA . TRP A 1 199 ? -19.473 -4.692 15.106 1.00 90.38 199 TRP A CA 1
ATOM 1609 C C . TRP A 1 199 ? -20.587 -4.131 16.000 1.00 90.38 199 TRP A C 1
ATOM 1611 O O . TRP A 1 199 ? -21.140 -3.082 15.661 1.00 90.38 199 TRP A O 1
ATOM 1621 N N . PRO A 1 200 ? -20.933 -4.797 17.119 1.00 93.12 200 PRO A N 1
ATOM 1622 C CA . PRO A 1 200 ? -21.895 -4.253 18.068 1.00 93.12 200 PRO A CA 1
ATOM 1623 C C . PRO A 1 200 ? -21.356 -2.956 18.682 1.00 93.12 200 PRO A C 1
ATOM 1625 O O . PRO A 1 200 ? -20.150 -2.810 18.886 1.00 93.12 200 PRO A O 1
ATOM 1628 N N . GLU A 1 201 ? -22.244 -2.013 18.991 1.00 91.75 201 GLU A N 1
ATOM 1629 C CA . GLU A 1 201 ? -21.860 -0.804 19.721 1.00 91.75 201 GLU A CA 1
ATOM 1630 C C . GLU A 1 201 ? -21.642 -1.135 21.207 1.00 91.75 201 GLU A C 1
ATOM 1632 O O . GLU A 1 201 ? -22.452 -1.854 21.802 1.00 91.75 201 GLU A O 1
ATOM 1637 N N . PRO A 1 202 ? -20.570 -0.622 21.833 1.00 93.69 202 PRO A N 1
ATOM 1638 C CA . PRO A 1 202 ? -20.315 -0.853 23.245 1.00 93.69 202 PRO A CA 1
ATOM 1639 C C . PRO A 1 202 ? -21.361 -0.134 24.118 1.00 93.69 202 PRO A C 1
ATOM 1641 O O . PRO A 1 202 ? -21.742 1.004 23.815 1.00 93.69 202 PRO A O 1
ATOM 1644 N N 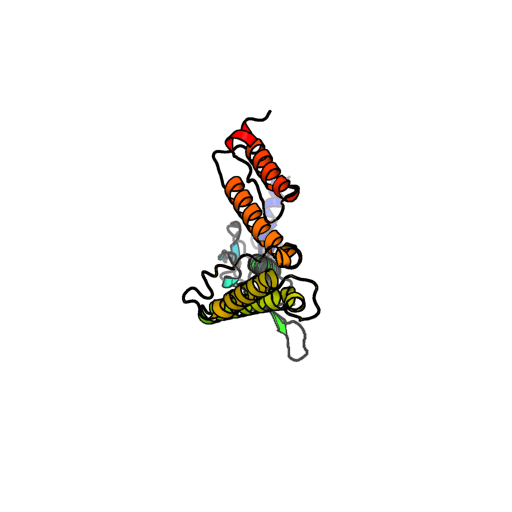. PRO A 1 203 ? -21.785 -0.738 25.246 1.00 94.44 203 PRO A N 1
ATOM 1645 C CA . PRO A 1 203 ? -22.666 -0.074 26.205 1.00 94.44 203 PRO A CA 1
ATOM 1646 C C . PRO A 1 203 ? -21.986 1.159 26.817 1.00 94.44 203 PRO A C 1
ATOM 1648 O O . PRO A 1 203 ? -20.759 1.289 26.780 1.00 94.44 203 PRO A O 1
ATOM 1651 N N . ALA A 1 204 ? -22.767 2.063 27.417 1.00 92.00 204 ALA A N 1
ATOM 1652 C CA . ALA A 1 204 ? -22.275 3.347 27.933 1.00 92.00 204 ALA A CA 1
ATOM 1653 C C . ALA A 1 204 ? -21.052 3.200 28.863 1.00 92.00 204 ALA A C 1
ATOM 1655 O O . ALA A 1 204 ? -20.059 3.908 28.686 1.00 92.00 204 ALA A O 1
ATOM 1656 N N . VAL A 1 205 ? -21.072 2.211 29.763 1.00 92.00 205 VAL A N 1
ATOM 1657 C CA . VAL A 1 205 ? -19.962 1.887 30.681 1.00 92.00 205 VAL A CA 1
ATOM 1658 C C . VAL A 1 205 ? -18.678 1.415 29.983 1.00 92.00 205 VAL A C 1
ATOM 1660 O O . VAL A 1 205 ? -17.589 1.541 30.536 1.00 92.00 205 VAL A O 1
ATOM 1663 N N . ALA A 1 206 ? -18.779 0.903 28.754 1.00 92.62 206 ALA A N 1
ATOM 1664 C CA . ALA A 1 206 ? -17.662 0.390 27.960 1.00 92.62 206 ALA A CA 1
ATOM 1665 C C . ALA A 1 206 ? -17.202 1.351 26.848 1.00 92.62 206 ALA A C 1
ATOM 1667 O O . ALA A 1 206 ? -16.139 1.127 26.254 1.00 92.62 206 ALA A O 1
ATOM 1668 N N . LYS A 1 207 ? -17.958 2.427 26.570 1.00 91.94 207 LYS A N 1
ATOM 1669 C CA . LYS A 1 207 ? -17.614 3.434 25.548 1.00 91.94 207 LYS A CA 1
ATOM 1670 C C . LYS A 1 207 ? -16.245 4.064 25.795 1.00 91.94 207 LYS A C 1
ATOM 1672 O O . LYS A 1 207 ? -15.498 4.284 24.841 1.00 91.94 207 LYS A O 1
ATOM 1677 N N . ALA A 1 208 ? -15.909 4.323 27.061 1.00 88.00 208 ALA A N 1
ATOM 1678 C CA . ALA A 1 208 ? -14.625 4.901 27.452 1.00 88.00 208 ALA A CA 1
ATOM 1679 C C . ALA A 1 208 ? -13.449 3.991 27.069 1.00 88.00 208 ALA A C 1
ATOM 1681 O O . ALA A 1 208 ? -12.484 4.470 26.475 1.00 88.00 208 ALA A O 1
ATOM 1682 N N . ALA A 1 209 ? -13.565 2.682 27.326 1.00 88.56 209 ALA A N 1
ATOM 1683 C CA . ALA A 1 209 ? -12.569 1.711 26.893 1.00 88.56 209 ALA A CA 1
ATOM 1684 C C . ALA A 1 209 ? -12.459 1.727 25.359 1.00 88.56 209 ALA A C 1
ATOM 1686 O O . ALA A 1 209 ? -11.383 1.947 24.817 1.00 88.56 209 ALA A O 1
ATOM 1687 N N . HIS A 1 210 ? -13.583 1.633 24.647 1.00 90.75 210 HIS A N 1
ATOM 1688 C CA . HIS A 1 210 ? -13.633 1.525 23.183 1.00 90.75 210 HIS A CA 1
ATOM 1689 C C . HIS A 1 210 ? -13.417 2.837 22.409 1.00 90.75 210 HIS A C 1
ATOM 1691 O O . HIS A 1 210 ? -13.511 2.852 21.179 1.00 90.75 210 HIS A O 1
ATOM 1697 N N . LYS A 1 211 ? -13.098 3.944 23.090 1.00 90.12 211 LYS A N 1
ATOM 1698 C CA . LYS A 1 211 ? -12.982 5.274 22.474 1.00 90.12 211 LYS A CA 1
ATOM 1699 C C . LYS A 1 211 ? -12.035 5.284 21.272 1.00 90.12 211 LYS A C 1
ATOM 1701 O O . LYS A 1 211 ? -12.368 5.857 20.238 1.00 90.12 211 LYS A O 1
ATOM 1706 N N . TYR A 1 212 ? -10.871 4.648 21.383 1.00 88.44 212 TYR A N 1
ATOM 1707 C CA . TYR A 1 212 ? -9.874 4.641 20.307 1.00 88.44 212 TYR A CA 1
ATOM 1708 C C . TYR A 1 212 ? -10.327 3.854 19.081 1.00 88.44 212 TYR A C 1
ATOM 1710 O O . TYR A 1 212 ? -10.110 4.302 17.958 1.00 88.44 212 TYR A O 1
ATOM 1718 N N . TRP A 1 213 ? -11.010 2.725 19.282 1.00 88.94 213 TRP A N 1
ATOM 1719 C CA . TRP A 1 213 ? -11.587 1.974 18.174 1.00 88.94 213 TRP A CA 1
ATOM 1720 C C . TRP A 1 213 ? -12.638 2.804 17.432 1.00 88.94 213 TRP A C 1
ATOM 1722 O O . TRP A 1 213 ? -12.539 2.970 16.215 1.00 88.94 213 TRP A O 1
ATOM 1732 N N . LYS A 1 214 ? -13.611 3.367 18.159 1.00 90.38 214 LYS A N 1
ATOM 1733 C CA . LYS A 1 214 ? -14.669 4.169 17.538 1.00 90.38 214 LYS A CA 1
ATOM 1734 C C . LYS A 1 214 ? -14.084 5.383 16.814 1.00 90.38 214 LYS A C 1
ATOM 1736 O O . LYS A 1 214 ? -14.487 5.688 15.697 1.00 90.38 214 LYS A O 1
ATOM 1741 N N . SER A 1 215 ? -13.059 6.004 17.401 1.00 91.62 215 SER A N 1
ATOM 1742 C CA . SER A 1 215 ? -12.292 7.080 16.764 1.00 91.62 215 SER A CA 1
ATOM 1743 C C . SER A 1 215 ? -11.645 6.636 15.449 1.00 91.62 215 SER A C 1
ATOM 1745 O O . SER A 1 215 ? -11.695 7.367 14.468 1.00 91.62 215 SER A O 1
ATOM 1747 N N . ALA A 1 216 ? -11.062 5.435 15.395 1.00 90.44 216 ALA A N 1
ATOM 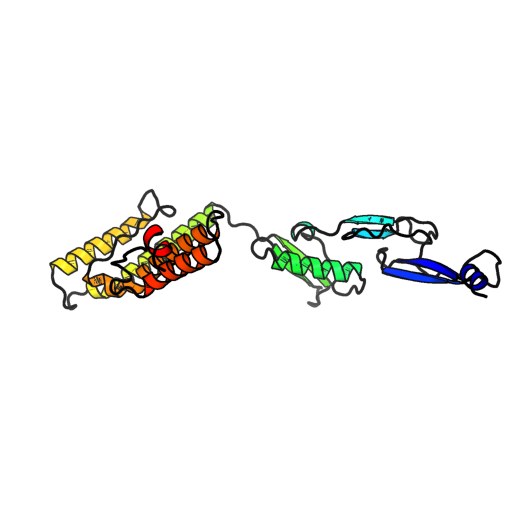1748 C CA . ALA A 1 216 ? -10.479 4.901 14.166 1.00 90.44 216 ALA A CA 1
ATOM 1749 C C . ALA A 1 216 ? -11.545 4.615 13.093 1.00 90.44 216 ALA A C 1
ATOM 1751 O O . ALA A 1 216 ? -11.328 4.929 11.924 1.00 90.44 216 ALA A O 1
ATOM 1752 N N . GLN A 1 217 ? -12.709 4.076 13.480 1.00 89.75 217 GLN A N 1
ATOM 1753 C CA . GLN A 1 217 ? -13.831 3.842 12.563 1.00 89.75 217 GLN A CA 1
ATOM 1754 C C . GLN A 1 217 ? -14.341 5.158 11.959 1.00 89.75 217 GLN A C 1
ATOM 1756 O O . GLN A 1 217 ? -14.497 5.270 10.744 1.00 89.75 217 GLN A O 1
ATOM 1761 N N . VAL A 1 218 ? -14.559 6.167 12.803 1.00 92.75 218 VAL A N 1
ATOM 1762 C CA . VAL A 1 218 ? -14.974 7.504 12.367 1.00 92.75 218 VAL A CA 1
ATOM 1763 C C . VAL A 1 218 ? -13.898 8.153 11.498 1.00 92.75 218 VAL A C 1
ATOM 1765 O O . VAL A 1 218 ? -14.219 8.739 10.469 1.00 92.75 218 VAL A O 1
ATOM 1768 N N . GLY A 1 219 ? -12.620 8.016 11.857 1.00 94.56 219 GLY A N 1
ATOM 1769 C CA . GLY A 1 219 ? -11.518 8.556 11.067 1.00 94.56 219 GLY A CA 1
ATOM 1770 C C . GLY A 1 219 ? -11.411 7.936 9.672 1.00 94.56 219 GLY A C 1
ATOM 1771 O O . GLY A 1 219 ? -11.158 8.649 8.701 1.00 94.56 219 GLY A O 1
ATOM 1772 N N . ALA A 1 220 ? -11.672 6.631 9.543 1.00 93.25 220 ALA A N 1
ATOM 1773 C CA . ALA A 1 220 ? -11.760 5.964 8.245 1.00 93.25 220 ALA A CA 1
ATOM 1774 C C . ALA A 1 220 ? -12.927 6.506 7.399 1.00 93.25 220 ALA A C 1
ATOM 1776 O O . ALA A 1 220 ? -12.761 6.734 6.201 1.00 93.25 220 ALA A O 1
ATOM 1777 N N . GLU A 1 221 ? -14.078 6.772 8.019 1.00 94.38 221 GLU A N 1
ATOM 1778 C CA . GLU A 1 221 ? -15.230 7.388 7.353 1.00 94.38 221 GLU A CA 1
ATOM 1779 C C . GLU A 1 221 ? -14.938 8.837 6.921 1.00 94.38 221 GLU A C 1
ATOM 1781 O O . GLU A 1 221 ? -15.221 9.204 5.781 1.00 94.38 221 GLU A O 1
ATOM 1786 N N . ILE A 1 222 ? -14.293 9.645 7.772 1.00 94.94 222 ILE A N 1
ATOM 1787 C CA . ILE A 1 222 ? -13.829 11.000 7.422 1.00 94.94 222 ILE A CA 1
ATOM 1788 C C . ILE A 1 222 ? -12.899 10.940 6.207 1.00 94.94 222 ILE A C 1
ATOM 1790 O O . ILE A 1 222 ? -13.107 11.667 5.237 1.00 94.94 222 ILE A O 1
ATOM 1794 N N . LYS A 1 223 ? -11.903 10.046 6.229 1.00 96.06 223 LYS A N 1
ATOM 1795 C CA . LYS A 1 223 ? -10.959 9.870 5.118 1.00 96.06 223 LYS A CA 1
ATOM 1796 C C . LYS A 1 223 ? -11.686 9.518 3.820 1.00 96.06 223 LYS A C 1
ATOM 1798 O O . LYS A 1 223 ? -11.448 10.160 2.802 1.00 96.06 223 LYS A O 1
ATOM 1803 N N . LYS A 1 224 ? -12.611 8.557 3.872 1.00 96.19 224 LYS A N 1
ATOM 1804 C CA . LYS A 1 224 ? -13.422 8.140 2.723 1.00 96.19 224 LYS A CA 1
ATOM 1805 C C . LYS A 1 224 ? -14.236 9.300 2.140 1.00 96.19 224 LYS A C 1
ATOM 1807 O O . LYS A 1 224 ? -14.307 9.450 0.923 1.00 96.19 224 LYS A O 1
ATOM 1812 N N . ARG A 1 225 ? -14.833 10.142 2.990 1.00 95.56 225 ARG A N 1
ATOM 1813 C CA . ARG A 1 225 ? -15.580 11.332 2.547 1.00 95.56 225 ARG A CA 1
ATOM 1814 C C . ARG A 1 225 ? -14.672 12.384 1.913 1.00 95.56 225 ARG A C 1
ATOM 1816 O O . ARG A 1 225 ? -15.038 12.943 0.885 1.00 95.56 225 ARG A O 1
ATOM 1823 N N . ILE A 1 226 ? -13.485 12.612 2.476 1.00 94.75 226 ILE A N 1
ATOM 1824 C CA . ILE A 1 226 ? -12.486 13.519 1.893 1.00 94.75 226 ILE A CA 1
ATOM 1825 C C . ILE A 1 226 ? -12.047 13.014 0.515 1.00 94.75 226 ILE A C 1
ATOM 1827 O O . ILE A 1 226 ? -12.045 13.786 -0.437 1.00 94.75 226 ILE A O 1
ATOM 1831 N N . GLU A 1 227 ? -11.727 11.725 0.377 1.00 95.56 227 GLU A N 1
ATOM 1832 C CA . GLU A 1 227 ? -11.366 11.124 -0.915 1.00 95.56 227 GLU A CA 1
ATOM 1833 C C . GLU A 1 227 ? -12.490 11.294 -1.952 1.00 95.56 227 GLU A C 1
ATOM 1835 O O . GLU A 1 227 ? -12.221 11.666 -3.094 1.00 95.56 227 GLU A O 1
ATOM 1840 N N . ALA A 1 228 ? -13.753 11.111 -1.548 1.00 94.56 228 ALA A N 1
ATOM 1841 C CA . ALA A 1 228 ? -14.906 11.342 -2.417 1.00 94.56 228 ALA A CA 1
ATOM 1842 C C . ALA A 1 228 ? -15.035 12.812 -2.863 1.00 94.56 228 ALA A C 1
ATOM 1844 O O . ALA A 1 228 ? -15.337 13.067 -4.026 1.00 94.56 228 ALA A O 1
ATOM 1845 N N . ILE A 1 229 ? -14.770 13.776 -1.974 1.00 93.00 229 ILE A N 1
ATOM 1846 C CA . ILE A 1 229 ? -14.752 15.210 -2.314 1.00 93.00 229 ILE A CA 1
ATOM 1847 C C . ILE A 1 229 ? -13.608 15.530 -3.280 1.00 93.00 229 ILE A C 1
ATOM 1849 O O . ILE A 1 229 ? -13.804 16.253 -4.250 1.00 93.00 229 ILE A O 1
ATOM 1853 N N . GLN A 1 230 ? -12.416 14.980 -3.051 1.00 91.94 230 GLN A N 1
ATOM 1854 C CA . GLN A 1 230 ? -11.257 15.233 -3.911 1.00 91.94 230 GLN A CA 1
ATOM 1855 C C . GLN A 1 230 ? -11.441 14.666 -5.326 1.00 91.94 230 GLN A C 1
ATOM 1857 O O . GLN A 1 230 ? -10.960 15.253 -6.294 1.00 91.94 230 GLN A O 1
ATOM 1862 N N . ALA A 1 231 ? -12.177 13.559 -5.457 1.00 93.88 231 ALA A N 1
ATOM 1863 C CA . ALA A 1 231 ? -12.505 12.948 -6.742 1.00 93.88 231 ALA A CA 1
ATOM 1864 C C . ALA A 1 231 ? -13.592 13.700 -7.538 1.00 93.88 231 ALA A C 1
ATOM 1866 O O . ALA A 1 231 ? -13.767 13.429 -8.728 1.00 93.88 231 ALA A O 1
ATOM 1867 N N . ARG A 1 232 ? -14.331 14.628 -6.914 1.00 92.94 232 ARG A N 1
ATOM 1868 C CA . ARG A 1 232 ? -15.382 15.411 -7.579 1.00 92.94 232 ARG A CA 1
ATOM 1869 C C . ARG A 1 232 ? -14.791 16.459 -8.521 1.00 92.94 232 ARG A C 1
ATOM 1871 O O . ARG A 1 232 ? -13.859 17.183 -8.174 1.00 92.94 232 ARG A O 1
ATOM 1878 N N . THR A 1 233 ? -15.361 16.546 -9.721 1.00 93.12 233 THR A N 1
ATOM 1879 C CA . THR A 1 233 ? -14.957 17.500 -10.771 1.00 93.12 233 THR A CA 1
ATOM 1880 C C . THR A 1 233 ? -15.842 18.741 -10.828 1.00 93.12 233 THR A C 1
ATOM 1882 O O . THR A 1 233 ? -15.523 19.684 -11.541 1.00 93.12 233 THR A O 1
ATOM 1885 N N . ASP A 1 234 ? -16.977 18.717 -10.134 1.00 92.25 234 ASP A N 1
ATOM 1886 C CA . ASP A 1 234 ? -17.959 19.799 -10.058 1.00 92.25 234 ASP A CA 1
ATOM 1887 C C . ASP A 1 234 ? -17.618 20.862 -9.001 1.00 92.25 234 ASP A C 1
ATOM 1889 O O . ASP A 1 234 ? -18.187 21.949 -9.034 1.00 92.25 234 ASP A O 1
ATOM 1893 N N . LEU A 1 235 ? -16.676 20.561 -8.102 1.00 90.25 235 LEU A N 1
ATOM 1894 C CA . LEU A 1 235 ? -16.194 21.465 -7.061 1.00 90.25 235 LEU A CA 1
ATOM 1895 C C . LEU A 1 235 ? -14.869 22.112 -7.472 1.00 90.25 235 LEU A C 1
ATOM 1897 O O . LEU A 1 235 ? -13.975 21.432 -7.988 1.00 90.25 235 LEU A O 1
ATOM 1901 N N . ASP A 1 236 ? -14.713 23.400 -7.177 1.00 92.69 236 ASP A N 1
ATOM 1902 C CA . ASP A 1 236 ? -13.418 24.071 -7.275 1.00 92.69 236 ASP A CA 1
ATOM 1903 C C . ASP A 1 236 ? -12.492 23.724 -6.086 1.00 92.69 236 ASP A C 1
ATOM 1905 O O . ASP A 1 236 ? -12.887 23.090 -5.103 1.00 92.69 236 ASP A O 1
ATOM 1909 N N . GLU A 1 237 ? -11.220 24.117 -6.175 1.00 92.12 237 GLU A N 1
ATOM 1910 C CA . GLU A 1 237 ? -10.222 23.800 -5.144 1.00 92.12 237 GLU A CA 1
ATOM 1911 C C . GLU A 1 237 ? -10.488 24.506 -3.801 1.00 92.12 237 GLU A C 1
ATOM 1913 O O . GLU A 1 237 ? -10.140 23.973 -2.743 1.00 92.12 237 GLU A O 1
ATOM 1918 N N . GLU A 1 238 ? -11.145 25.668 -3.806 1.00 91.69 238 GLU A N 1
ATOM 1919 C CA . GLU A 1 238 ? -11.507 26.389 -2.584 1.00 91.69 238 GLU A CA 1
ATOM 1920 C C . GLU A 1 238 ? -12.657 25.675 -1.859 1.00 91.69 238 GLU A C 1
ATOM 1922 O O . GLU A 1 238 ? -12.572 25.410 -0.658 1.00 91.69 238 GLU A O 1
ATOM 1927 N N . GLN A 1 239 ? -13.691 25.272 -2.597 1.00 91.44 239 GLN A N 1
ATOM 1928 C CA . GLN A 1 239 ? -14.825 24.490 -2.110 1.00 91.44 239 GLN A CA 1
ATOM 1929 C C . GLN A 1 239 ? -14.373 23.137 -1.554 1.00 91.44 239 GLN A C 1
ATOM 1931 O O . GLN A 1 239 ? -14.754 22.765 -0.440 1.00 91.44 239 GLN A O 1
ATOM 1936 N N . LYS A 1 240 ? -13.496 22.420 -2.272 1.00 93.75 240 LYS A N 1
ATOM 1937 C CA . LYS A 1 240 ? -12.895 21.169 -1.777 1.00 93.75 240 LYS A CA 1
ATOM 1938 C C . LYS A 1 240 ? -12.133 21.388 -0.477 1.00 93.75 240 LYS A C 1
ATOM 1940 O O . LYS A 1 240 ? -12.241 20.570 0.441 1.00 93.75 240 LYS A O 1
ATOM 1945 N N . THR A 1 241 ? -11.381 22.483 -0.381 1.00 94.31 241 THR A N 1
ATOM 1946 C CA . THR A 1 241 ? -10.626 22.830 0.828 1.00 94.31 241 THR A CA 1
ATOM 1947 C C . THR A 1 241 ? -11.565 23.119 1.999 1.00 94.31 241 THR A C 1
ATOM 1949 O O . THR A 1 241 ? -11.354 22.571 3.081 1.00 94.31 241 THR A O 1
ATOM 1952 N N . LYS A 1 242 ? -12.642 23.889 1.788 1.00 93.12 242 LYS A N 1
ATOM 1953 C CA . LYS A 1 242 ? -13.661 24.184 2.813 1.00 93.12 242 LYS A CA 1
ATOM 1954 C C . LYS A 1 242 ? -14.350 22.916 3.320 1.00 93.12 242 LYS A C 1
ATOM 1956 O O . LYS A 1 242 ? -14.386 22.682 4.526 1.00 93.12 242 LYS A O 1
ATOM 1961 N N . LEU A 1 243 ? -14.822 22.054 2.418 1.00 93.44 243 LEU A N 1
ATOM 1962 C CA . LEU A 1 243 ? -15.480 20.793 2.785 1.00 93.44 243 LEU A CA 1
ATOM 1963 C C . LEU A 1 243 ? -14.527 19.829 3.501 1.00 93.44 243 LEU A C 1
ATOM 1965 O O . LEU A 1 243 ? -14.895 19.209 4.500 1.00 93.44 243 LEU A O 1
ATOM 1969 N N . THR A 1 244 ? -13.277 19.740 3.039 1.00 94.69 244 THR A N 1
ATOM 1970 C CA . THR A 1 244 ? -12.240 18.935 3.700 1.00 94.69 244 THR A CA 1
ATOM 1971 C C . THR A 1 244 ? -11.948 19.464 5.105 1.00 94.69 244 THR A C 1
ATOM 1973 O O . THR A 1 244 ? -11.875 18.678 6.050 1.00 94.69 244 THR A O 1
ATOM 1976 N N . ALA A 1 245 ? -11.827 20.784 5.268 1.00 95.00 245 ALA A N 1
ATOM 1977 C CA . ALA A 1 245 ? -11.620 21.412 6.568 1.00 95.00 245 ALA A CA 1
ATOM 1978 C C . ALA A 1 245 ? -12.807 21.160 7.510 1.00 95.00 245 ALA A C 1
ATOM 1980 O O . ALA A 1 245 ? -12.591 20.759 8.651 1.00 95.00 245 ALA A O 1
ATOM 1981 N N . ALA A 1 246 ? -14.049 21.300 7.038 1.00 94.19 246 ALA A N 1
ATOM 1982 C CA . ALA A 1 246 ? -15.243 21.011 7.832 1.00 94.19 246 ALA A CA 1
ATOM 1983 C C . ALA A 1 246 ? -15.291 19.546 8.305 1.00 94.19 246 ALA A C 1
ATOM 1985 O O . ALA A 1 246 ? -15.588 19.278 9.468 1.00 94.19 246 ALA A O 1
ATOM 1986 N N . LEU A 1 247 ? -14.915 18.590 7.448 1.00 94.75 247 LEU A N 1
ATOM 1987 C CA . LEU A 1 247 ? -14.792 17.181 7.840 1.00 94.75 247 LEU A CA 1
ATOM 1988 C C . LEU A 1 247 ? -13.678 16.947 8.870 1.00 94.75 247 LEU A C 1
ATOM 1990 O O . LEU A 1 247 ? -13.831 16.105 9.751 1.00 94.75 247 LEU A O 1
ATOM 1994 N N . GLN A 1 248 ? -12.573 17.693 8.806 1.00 94.75 248 GLN A N 1
ATOM 1995 C CA . GLN A 1 248 ? -11.519 17.634 9.825 1.00 94.75 248 GLN A CA 1
ATOM 1996 C C . GLN A 1 248 ? -11.959 18.242 11.167 1.00 94.75 248 GLN A C 1
ATOM 1998 O O . GLN A 1 248 ? -11.491 17.801 12.217 1.00 94.75 248 GLN A O 1
ATOM 2003 N N . GLN A 1 249 ? -12.887 19.202 11.173 1.00 94.50 249 GLN A N 1
ATOM 2004 C CA . GLN A 1 249 ? -13.434 19.764 12.415 1.00 94.50 249 GLN A CA 1
ATOM 2005 C C . GLN A 1 249 ? -14.290 18.763 13.207 1.00 94.50 249 GLN A C 1
ATOM 2007 O O . GLN A 1 249 ? -14.466 18.937 14.411 1.00 94.50 249 GLN A O 1
ATOM 2012 N N . VAL A 1 250 ? -14.748 17.664 12.591 1.00 94.44 250 VAL A N 1
ATOM 2013 C CA . VAL A 1 250 ? -15.485 16.587 13.282 1.00 94.44 250 VAL A CA 1
ATOM 2014 C C . VAL A 1 250 ? -14.704 16.026 14.477 1.00 94.44 250 VAL A C 1
ATOM 2016 O O . VAL A 1 250 ? -15.294 15.723 15.512 1.00 94.44 250 VAL A O 1
ATOM 2019 N N . TYR A 1 251 ? -13.371 15.955 14.388 1.00 92.31 251 TYR A N 1
ATOM 2020 C CA . TYR A 1 251 ? -12.518 15.493 15.492 1.00 92.31 251 TYR A CA 1
ATOM 2021 C C . TYR A 1 251 ? -12.590 16.382 16.745 1.00 92.31 251 TYR A C 1
ATOM 2023 O O . TYR A 1 251 ? -12.198 15.939 17.824 1.00 92.31 251 TYR A O 1
ATOM 2031 N N . GLN A 1 252 ? -13.048 17.629 16.610 1.00 93.75 252 GLN A N 1
ATOM 2032 C CA . GLN A 1 252 ? -13.097 18.620 17.689 1.00 93.75 252 GLN A CA 1
ATOM 2033 C C . GLN A 1 252 ? -14.465 18.684 18.385 1.00 93.75 252 GLN A C 1
ATOM 2035 O O . GLN A 1 252 ? -14.609 19.397 19.378 1.00 93.75 252 GLN A O 1
ATOM 2040 N N . GLN A 1 253 ? -15.467 17.945 17.900 1.00 92.19 253 GLN A N 1
ATOM 2041 C CA . GLN A 1 253 ? -16.797 17.917 18.509 1.00 92.19 253 GLN A CA 1
ATOM 2042 C C . GLN A 1 253 ? -16.761 17.288 19.907 1.00 92.19 253 GLN A C 1
ATOM 2044 O O . GLN A 1 253 ? -16.069 16.298 20.147 1.00 92.19 253 GLN A O 1
ATOM 2049 N N . SER A 1 254 ? -17.546 17.833 20.839 1.00 89.88 254 SER A N 1
ATOM 2050 C CA . SER A 1 254 ? -17.589 17.370 22.235 1.00 89.88 254 SER A CA 1
ATOM 2051 C C . SER A 1 254 ? -18.091 15.928 22.386 1.00 89.88 254 SER A C 1
ATOM 2053 O O . SER A 1 254 ? -17.657 15.227 23.299 1.00 89.88 254 SER A O 1
ATOM 2055 N N . GLY A 1 255 ? -18.966 15.477 21.481 1.00 87.19 255 GLY A N 1
ATOM 2056 C CA . GLY A 1 255 ? -19.504 14.115 21.429 1.00 87.19 255 GLY A CA 1
ATOM 2057 C C . GLY A 1 255 ? -18.597 13.090 20.735 1.00 87.19 255 GLY A C 1
ATOM 2058 O O . GLY A 1 255 ? -18.895 11.890 20.723 1.00 87.19 255 GLY A O 1
ATOM 2059 N N . TYR A 1 256 ? -17.460 13.521 20.180 1.00 89.38 256 TYR A N 1
ATOM 2060 C CA . TYR A 1 256 ? -16.558 12.633 19.458 1.00 89.38 256 TYR A CA 1
ATOM 2061 C C . TYR A 1 256 ? -15.995 11.523 20.375 1.00 89.38 256 TYR A C 1
ATOM 2063 O O . TYR A 1 256 ? -15.481 11.807 21.466 1.00 89.38 256 TYR A O 1
ATOM 2071 N N . PRO A 1 257 ? -15.995 10.244 19.945 1.00 92.25 257 PRO A N 1
ATOM 2072 C CA . PRO A 1 257 ? -16.331 9.739 18.604 1.00 92.25 257 PRO A CA 1
ATOM 2073 C C . PRO A 1 257 ? -17.736 9.116 18.464 1.00 92.25 257 PRO A C 1
ATOM 2075 O O . PRO A 1 257 ? -18.000 8.459 17.459 1.00 92.25 257 PRO A O 1
ATOM 2078 N N . TYR A 1 258 ? -18.608 9.216 19.470 1.00 90.06 258 TYR A N 1
ATOM 2079 C CA . TYR A 1 258 ? -19.885 8.485 19.481 1.00 90.06 258 TYR A CA 1
ATOM 2080 C C . TYR A 1 258 ? -21.066 9.327 19.003 1.00 90.06 258 TYR A C 1
ATOM 2082 O O . TYR A 1 258 ? -21.916 8.808 18.287 1.00 90.06 258 TYR A O 1
ATOM 2090 N N . ASP A 1 259 ? -21.086 10.608 19.356 1.00 90.25 259 ASP A N 1
ATOM 2091 C CA . ASP A 1 259 ? -22.152 11.543 19.020 1.00 90.25 259 ASP A CA 1
ATOM 2092 C C . ASP A 1 259 ? -21.559 12.596 18.076 1.00 90.25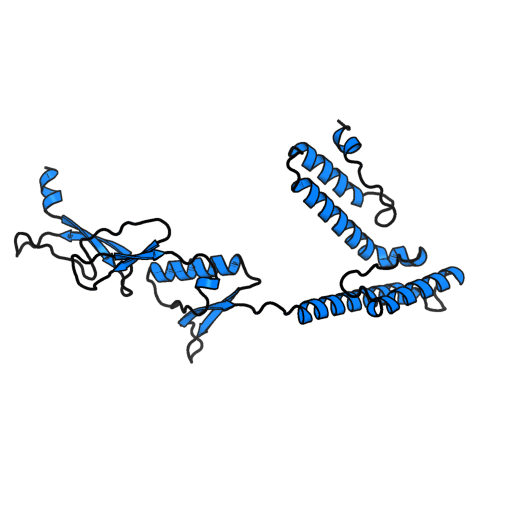 259 ASP A C 1
ATOM 2094 O O . ASP A 1 259 ? -20.857 13.514 18.502 1.00 90.25 259 ASP A O 1
ATOM 2098 N N . ILE A 1 260 ? -21.747 12.375 16.772 1.00 92.62 260 ILE A N 1
ATOM 2099 C CA . ILE A 1 260 ? -21.136 13.170 15.702 1.00 92.62 260 ILE A CA 1
ATOM 2100 C C . ILE A 1 260 ? -22.217 13.802 14.843 1.00 92.62 260 ILE A C 1
ATOM 2102 O O . ILE A 1 260 ? -23.073 13.109 14.288 1.00 92.62 260 ILE A O 1
ATOM 2106 N N . GLU A 1 261 ? -22.090 15.104 14.648 1.00 92.81 261 GLU A N 1
ATOM 2107 C CA . GLU A 1 261 ? -22.849 15.865 13.669 1.00 92.81 261 GLU A CA 1
ATOM 2108 C C . GLU A 1 261 ? -22.003 16.010 12.404 1.00 92.81 261 GLU A C 1
ATOM 2110 O O . GLU A 1 261 ? -20.934 16.621 12.402 1.00 92.81 261 GLU A O 1
ATOM 2115 N N . TRP A 1 262 ? -22.438 15.390 11.310 1.00 93.12 262 TRP A N 1
ATOM 2116 C CA . TRP A 1 262 ? -21.696 15.473 10.057 1.00 93.12 262 TRP A CA 1
ATOM 2117 C C . TRP A 1 262 ? -21.943 16.822 9.375 1.00 93.12 262 TRP A C 1
ATOM 2119 O O . TRP A 1 262 ? -23.099 17.233 9.290 1.00 93.12 262 TRP A O 1
ATOM 2129 N N . PRO A 1 263 ? -20.897 17.487 8.849 1.00 91.19 263 PRO A N 1
ATOM 2130 C CA . PRO A 1 263 ? -21.060 18.766 8.172 1.00 91.19 263 PRO A CA 1
ATOM 2131 C C . PRO A 1 263 ? -21.969 18.620 6.948 1.00 91.19 263 PRO A C 1
ATOM 2133 O O . PRO A 1 263 ? -21.782 17.709 6.134 1.00 91.19 263 PRO A O 1
ATOM 2136 N N . VAL A 1 264 ? -22.939 19.525 6.822 1.00 90.62 264 VAL A N 1
ATOM 2137 C CA . VAL A 1 264 ? -23.853 19.598 5.678 1.00 90.62 264 VAL A CA 1
ATOM 2138 C C . VAL A 1 264 ? -23.190 20.416 4.574 1.00 90.62 264 VAL A C 1
ATOM 2140 O O . VAL A 1 264 ? -22.765 21.544 4.801 1.00 90.62 264 VAL A O 1
ATOM 2143 N N . GLU A 1 265 ? -23.092 19.847 3.372 1.00 87.38 265 GLU A N 1
ATOM 2144 C CA . GLU A 1 265 ? -22.375 20.460 2.245 1.00 87.38 265 GLU A CA 1
ATOM 2145 C C . GLU A 1 265 ? -22.887 21.870 1.914 1.00 87.38 265 GLU A C 1
ATOM 2147 O O . GLU A 1 265 ? -22.087 22.794 1.792 1.00 87.38 265 GLU A O 1
ATOM 2152 N N . GLU A 1 266 ? -24.208 22.054 1.847 1.00 86.31 266 GLU A N 1
ATOM 2153 C CA . GLU A 1 266 ? -24.827 23.352 1.548 1.00 86.31 266 GLU A CA 1
ATOM 2154 C C . GLU A 1 266 ? -24.462 24.422 2.587 1.00 86.31 266 GLU A C 1
ATOM 2156 O O . GLU A 1 266 ? -24.119 25.541 2.222 1.00 86.31 266 GLU A O 1
ATOM 2161 N N . GLU A 1 267 ? -24.463 24.075 3.875 1.00 87.06 267 GLU A N 1
ATOM 2162 C CA . GLU A 1 267 ? -24.133 25.005 4.962 1.00 87.06 267 GLU A CA 1
ATOM 2163 C C . GLU A 1 267 ? -22.644 25.369 4.974 1.00 87.06 267 GLU A C 1
ATOM 2165 O O . GLU A 1 267 ? -22.279 26.520 5.214 1.00 87.06 267 GLU A O 1
ATOM 2170 N N . VAL A 1 268 ? -21.769 24.401 4.687 1.00 85.62 268 VAL A N 1
ATOM 2171 C CA . VAL A 1 268 ? -20.318 24.634 4.626 1.00 85.62 268 VAL A CA 1
ATOM 2172 C C . VAL A 1 268 ? -19.947 25.532 3.450 1.00 85.62 268 VAL A C 1
ATOM 2174 O O . VAL A 1 268 ? -19.025 26.336 3.565 1.00 85.62 268 VAL A O 1
ATOM 2177 N N . LEU A 1 269 ? -20.649 25.400 2.324 1.00 86.88 269 LEU A N 1
ATOM 2178 C CA . LEU A 1 269 ? -20.407 26.217 1.137 1.00 86.88 269 LEU A CA 1
ATOM 2179 C C . LEU A 1 269 ? -21.109 27.586 1.194 1.00 86.88 269 LEU A C 1
ATOM 2181 O O . LEU A 1 269 ? -20.670 28.495 0.495 1.00 86.88 269 LEU A O 1
ATOM 2185 N N . ALA A 1 270 ? -22.158 27.745 2.013 1.00 80.19 270 ALA A N 1
ATOM 2186 C CA . ALA A 1 270 ? -22.914 28.994 2.163 1.00 80.19 270 ALA A CA 1
ATOM 2187 C C . ALA A 1 270 ? -22.360 29.961 3.226 1.00 80.19 270 ALA A C 1
ATOM 2189 O O . ALA A 1 270 ? -22.674 31.150 3.178 1.00 80.19 270 ALA A O 1
ATOM 2190 N N . ASN A 1 271 ? -21.571 29.480 4.190 1.00 64.56 271 ASN A N 1
ATOM 2191 C CA . ASN A 1 271 ? -20.942 30.336 5.196 1.00 64.56 271 ASN A CA 1
ATOM 2192 C C . ASN A 1 271 ? -19.702 31.044 4.604 1.00 64.56 271 ASN A C 1
ATOM 2194 O O . ASN A 1 271 ? -18.640 30.430 4.471 1.00 64.56 271 ASN A O 1
ATOM 2198 N N . GLU A 1 272 ? -19.859 32.328 4.250 1.00 53.16 272 GLU A N 1
ATOM 2199 C CA . GLU A 1 272 ? -18.792 33.290 3.896 1.00 53.16 272 GLU A CA 1
ATOM 2200 C C . GLU A 1 272 ? -18.326 34.123 5.099 1.00 53.16 272 GLU A C 1
ATOM 2202 O O . GLU A 1 272 ? -19.188 34.634 5.854 1.00 53.16 272 GLU A O 1
#

Foldseek 3Di:
DPVPVVVFKAKKFAADPQQWTAGIDIWGQDPVDGPDTDDDARIANDDAPPDPQWIWGFPDHPDNHTGTDTHGHDPALVVQAVPWQFPPDPGPVSVVNVVVNVVRCVVPVPFKDKDFDADPVRHGGTITMDTDDDDDPVRVQVVLLVVLVVVLVLLCVLCVLVCDPPDPDDPVLNVQSVVLNVQSVCQSVDPCPPPDGDRDDRPPVSCVSCQVVLLVVLVVVLVVVLVVLVPDPVDDPVLSVQLNVQSVCQCVDPCPPPDTDRDDSVVSVPDD